Protein AF-A0A2S3U7M1-F1 (afdb_monomer)

Mean predicted aligned error: 15.63 Å

Solvent-accessible surface area (backbone atoms only — not comparable to full-atom values): 18864 Å² total; per-residue (Å²): 90,73,67,56,33,65,77,68,75,44,93,84,75,82,81,82,85,81,63,87,87,54,58,70,68,57,53,46,51,52,52,48,51,51,51,64,71,69,42,84,79,85,33,46,81,44,77,46,50,57,72,70,56,54,54,48,54,36,53,44,34,70,75,42,92,57,49,53,35,72,45,78,53,44,59,63,59,52,52,52,50,42,56,59,38,52,74,76,42,93,49,67,68,59,36,49,53,54,44,49,50,54,54,49,47,63,50,42,65,62,69,71,30,57,41,28,36,37,19,33,26,82,78,55,62,62,61,7,42,51,52,30,54,51,45,72,71,57,42,83,66,92,56,46,69,45,56,44,67,55,86,46,71,69,60,46,53,57,50,50,58,58,45,55,77,67,29,37,70,62,32,39,36,19,79,65,79,84,65,52,79,47,49,47,69,45,48,47,62,68,63,67,77,43,57,68,90,45,40,53,44,61,75,65,67,53,66,79,77,80,52,60,56,59,48,48,53,50,50,54,48,44,65,74,71,47,89,60,48,58,58,75,58,47,68,67,45,46,58,64,43,48,53,54,51,34,67,76,60,69,56,50,73,71,54,48,54,55,49,52,54,46,52,54,53,50,51,24,36,51,66,66,64,61,76,70,80,69,47,78,66,34,55,52,49,43,63,75,41,45,67,61,46,56,51,50,56,57,63,42,44,65,50,27,65,74,68,73,50,80,86,50,68,35,59,52,32,51,49,48,33,66,71,66,69,60,130

Radius of gyration: 27.61 Å; Cα contacts (8 Å, |Δi|>4): 335; chains: 1; bounding box: 65×58×69 Å

Structure (mmCIF, N/CA/C/O backbone):
data_AF-A0A2S3U7M1-F1
#
_entry.id   AF-A0A2S3U7M1-F1
#
loop_
_atom_site.group_PDB
_atom_site.id
_atom_site.type_symbol
_atom_site.label_atom_id
_atom_site.label_alt_id
_atom_site.label_comp_id
_atom_site.label_asym_id
_atom_site.label_entity_id
_atom_site.label_seq_id
_atom_site.pdbx_PDB_ins_code
_atom_site.Cartn_x
_atom_site.Cartn_y
_atom_site.Cartn_z
_atom_site.occupancy
_atom_site.B_iso_or_equiv
_atom_site.auth_seq_id
_atom_site.auth_comp_id
_atom_site.auth_asym_id
_atom_site.auth_atom_id
_atom_site.pdbx_PDB_model_num
ATOM 1 N N . MET A 1 1 ? -22.470 10.348 2.697 1.00 82.94 1 MET A N 1
ATOM 2 C CA . MET A 1 1 ? -22.303 9.396 1.572 1.00 82.94 1 MET A CA 1
ATOM 3 C C . MET A 1 1 ? -22.990 9.810 0.276 1.00 82.94 1 MET A C 1
ATOM 5 O O . MET A 1 1 ? -22.369 9.649 -0.764 1.00 82.94 1 MET A O 1
ATOM 9 N N . ARG A 1 2 ? -24.202 10.396 0.285 1.00 78.44 2 ARG A N 1
ATOM 10 C CA . ARG A 1 2 ? -24.851 10.883 -0.956 1.00 78.44 2 ARG A CA 1
ATOM 11 C C . ARG A 1 2 ? -23.942 11.806 -1.783 1.00 78.44 2 ARG A C 1
ATOM 13 O O . ARG A 1 2 ? -23.731 11.540 -2.956 1.00 78.44 2 ARG A O 1
ATOM 20 N N . THR A 1 3 ? -23.336 12.810 -1.147 1.00 85.06 3 THR A N 1
ATOM 21 C CA . THR A 1 3 ? -22.365 13.715 -1.786 1.00 85.06 3 THR A CA 1
ATOM 22 C C . THR A 1 3 ? -21.159 12.970 -2.359 1.00 85.06 3 THR A C 1
ATOM 24 O O . THR A 1 3 ? -20.766 13.234 -3.488 1.00 85.06 3 THR A O 1
ATOM 27 N N . THR A 1 4 ? -20.605 12.010 -1.612 1.00 86.19 4 THR A N 1
ATOM 28 C CA . THR A 1 4 ? -19.454 11.202 -2.038 1.00 86.19 4 THR A CA 1
ATOM 29 C C . THR A 1 4 ? -19.766 10.426 -3.314 1.00 86.19 4 THR A C 1
ATOM 31 O O . THR A 1 4 ? -19.033 10.580 -4.280 1.00 86.19 4 THR A O 1
ATOM 34 N N . ASN A 1 5 ? -20.879 9.681 -3.352 1.00 85.81 5 ASN A N 1
ATOM 35 C CA . ASN A 1 5 ? -21.295 8.917 -4.537 1.00 85.81 5 ASN A CA 1
ATOM 36 C C . ASN A 1 5 ? -21.616 9.825 -5.738 1.00 85.81 5 ASN A C 1
ATOM 38 O O . ASN A 1 5 ? -21.315 9.473 -6.874 1.00 85.81 5 ASN A O 1
ATOM 42 N N . THR A 1 6 ? -22.211 11.003 -5.508 1.00 88.00 6 THR A N 1
ATOM 43 C CA . THR A 1 6 ? -22.472 11.969 -6.587 1.00 88.00 6 THR A CA 1
ATOM 44 C C . THR A 1 6 ? -21.178 12.507 -7.195 1.00 88.00 6 THR A C 1
ATOM 46 O O . THR A 1 6 ? -21.070 12.566 -8.414 1.00 88.00 6 THR A O 1
ATOM 49 N 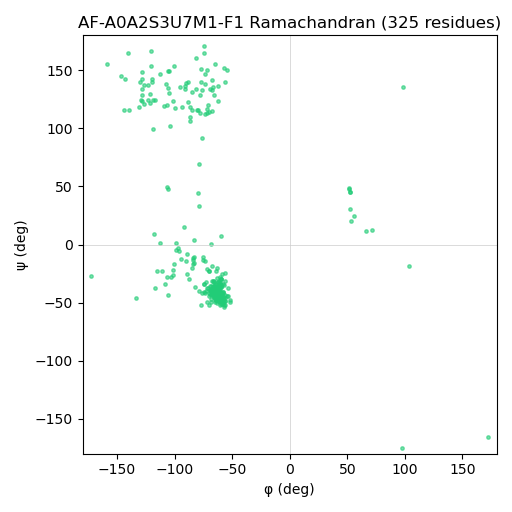N . LEU A 1 7 ? -20.202 12.894 -6.369 1.00 87.88 7 LEU A N 1
ATOM 50 C CA . LEU A 1 7 ? -18.949 13.486 -6.848 1.00 87.88 7 LEU A CA 1
ATOM 51 C C . LEU A 1 7 ? -18.002 12.458 -7.471 1.00 87.88 7 LEU A C 1
ATOM 53 O O . LEU A 1 7 ? -17.284 12.785 -8.409 1.00 87.88 7 LEU A O 1
ATOM 57 N N . SER A 1 8 ? -17.987 11.228 -6.957 1.00 80.69 8 SER A N 1
ATOM 58 C CA . SER A 1 8 ? -17.112 10.167 -7.460 1.00 80.69 8 SER A CA 1
ATOM 59 C C . SER A 1 8 ? -17.682 9.431 -8.676 1.00 80.69 8 SER A C 1
ATOM 61 O O . SER A 1 8 ? -16.956 8.676 -9.318 1.00 80.69 8 SER A O 1
ATOM 63 N N . ALA A 1 9 ? -18.976 9.614 -8.974 1.00 82.69 9 ALA A N 1
ATOM 64 C CA . ALA A 1 9 ? -19.728 8.861 -9.979 1.00 82.69 9 ALA A CA 1
ATOM 65 C C . ALA A 1 9 ? -19.659 7.326 -9.806 1.00 82.69 9 ALA A C 1
ATOM 67 O O . ALA A 1 9 ? -19.953 6.576 -10.736 1.00 82.69 9 ALA A O 1
ATOM 68 N N . VAL A 1 10 ? -19.314 6.846 -8.606 1.00 81.38 10 VAL A N 1
ATOM 69 C CA . VAL A 1 10 ? -19.313 5.424 -8.238 1.00 81.38 10 VAL A CA 1
ATOM 70 C C . VAL A 1 10 ? -20.276 5.173 -7.083 1.00 81.38 10 VAL A C 1
ATOM 72 O O . VAL A 1 10 ? -20.411 5.987 -6.175 1.00 81.38 10 VAL A O 1
ATOM 75 N N . SER A 1 11 ? -20.972 4.034 -7.128 1.00 83.75 11 SER A N 1
ATOM 76 C CA . SER A 1 11 ? -22.004 3.642 -6.151 1.00 83.75 11 SER A CA 1
ATOM 77 C C . SER A 1 11 ? -21.512 2.533 -5.216 1.00 83.75 11 SER A C 1
ATOM 79 O O . SER A 1 11 ? -22.170 1.513 -5.054 1.00 83.75 11 SER A O 1
ATOM 81 N N . ASN A 1 12 ? -20.325 2.711 -4.634 1.00 88.56 12 ASN A N 1
ATOM 82 C CA . ASN A 1 12 ? -19.681 1.728 -3.754 1.00 88.56 12 ASN A CA 1
ATOM 83 C C . ASN A 1 12 ? -19.464 2.232 -2.317 1.00 88.56 12 ASN A C 1
ATOM 85 O O . ASN A 1 12 ? -18.778 1.570 -1.541 1.00 88.56 12 ASN A O 1
ATOM 89 N N . THR A 1 13 ? -20.024 3.391 -1.949 1.00 91.25 13 THR A N 1
ATOM 90 C CA . THR A 1 13 ? -19.936 3.916 -0.578 1.00 91.25 13 THR A CA 1
ATOM 91 C C . THR A 1 13 ? -21.266 3.798 0.157 1.00 91.25 13 THR A C 1
ATOM 93 O O . THR A 1 13 ? -22.334 4.096 -0.388 1.00 91.25 13 THR A O 1
ATOM 96 N N . TYR A 1 14 ? -21.182 3.389 1.423 1.00 92.62 14 TYR A N 1
ATOM 97 C CA . TYR A 1 14 ? -22.317 3.116 2.301 1.00 92.62 14 TYR A CA 1
ATOM 98 C C . TYR A 1 14 ? -22.152 3.876 3.620 1.00 92.62 14 TYR A C 1
ATOM 100 O O . TYR A 1 14 ? -21.031 4.119 4.063 1.00 92.62 14 TYR A O 1
ATOM 108 N N . ALA A 1 15 ? -23.267 4.281 4.230 1.00 91.06 15 ALA A N 1
ATOM 109 C CA . ALA A 1 15 ? -23.291 4.942 5.534 1.00 91.06 15 ALA A CA 1
ATOM 110 C C . ALA A 1 15 ? -23.958 4.039 6.571 1.00 91.06 15 ALA A C 1
ATOM 112 O O . ALA A 1 15 ? -24.895 3.308 6.244 1.00 91.06 15 ALA A O 1
ATOM 113 N N . TYR A 1 16 ? -23.494 4.135 7.811 1.00 89.88 16 TYR A N 1
ATOM 114 C CA . TYR A 1 16 ? -24.157 3.567 8.972 1.00 89.88 16 TYR A CA 1
ATOM 115 C C . TYR A 1 16 ? -24.043 4.570 10.117 1.00 89.88 16 TYR A C 1
ATOM 117 O O . TYR A 1 16 ? -22.934 4.879 10.553 1.00 89.88 16 TYR A O 1
ATOM 125 N N . ASP A 1 17 ? -25.182 5.086 10.569 1.00 87.62 17 ASP A N 1
ATOM 126 C CA . ASP A 1 17 ? -25.243 6.013 11.692 1.00 87.62 17 ASP A CA 1
ATOM 127 C C . ASP A 1 17 ? -25.367 5.211 12.990 1.00 87.62 17 ASP A C 1
ATOM 129 O O . ASP A 1 17 ? -26.281 4.399 13.154 1.00 87.62 17 ASP A O 1
ATOM 133 N N . VAL A 1 18 ? -24.420 5.413 13.906 1.00 83.56 18 VAL A N 1
ATOM 134 C CA . VAL A 1 18 ? -24.439 4.756 15.215 1.00 83.56 18 VAL A CA 1
ATOM 135 C C . VAL A 1 18 ? -25.415 5.498 16.119 1.00 83.56 18 VAL A C 1
ATOM 137 O O . VAL A 1 18 ? -25.185 6.652 16.478 1.00 83.56 18 VAL A O 1
ATOM 140 N N . ASP A 1 19 ? -26.485 4.821 16.525 1.00 83.31 19 ASP A N 1
ATOM 141 C CA . ASP A 1 19 ? -27.377 5.325 17.563 1.00 83.31 19 ASP A CA 1
ATOM 142 C C . ASP A 1 19 ? -26.699 5.203 18.936 1.00 83.31 19 ASP A C 1
ATOM 144 O O . ASP A 1 19 ? -26.472 4.103 19.441 1.00 83.31 19 ASP A O 1
ATOM 148 N N . LEU A 1 20 ? -26.372 6.347 19.544 1.00 71.50 20 LEU A N 1
ATOM 149 C CA . LEU A 1 20 ? -25.730 6.426 20.861 1.00 71.50 20 LEU A CA 1
ATOM 150 C C . LEU A 1 20 ? -26.637 5.956 22.008 1.00 71.50 20 LEU A C 1
ATOM 152 O O . LEU A 1 20 ? -26.139 5.683 23.098 1.00 71.50 20 LEU A O 1
ATOM 156 N N . SER A 1 21 ? -27.952 5.893 21.785 1.00 78.56 21 SER A N 1
ATOM 157 C CA . SER A 1 21 ? -28.929 5.424 22.772 1.00 78.56 21 SER A CA 1
ATOM 158 C C . SER A 1 21 ? -29.189 3.919 22.691 1.00 78.56 21 SER A C 1
ATOM 160 O O . SER A 1 21 ? -29.766 3.340 23.615 1.00 78.56 21 SER A O 1
ATOM 162 N N . ALA A 1 22 ? -28.753 3.278 21.605 1.00 80.56 22 ALA A N 1
ATOM 163 C CA . ALA A 1 22 ? -28.945 1.858 21.383 1.00 80.56 22 ALA A CA 1
ATOM 164 C C . ALA A 1 22 ? -27.964 1.010 22.202 1.00 80.56 22 ALA A C 1
ATOM 166 O O . ALA A 1 22 ? -26.830 1.400 22.486 1.00 80.56 22 ALA A O 1
ATOM 167 N N . ASP A 1 23 ? -28.397 -0.205 22.542 1.00 86.56 23 ASP A N 1
ATOM 168 C CA . ASP A 1 23 ? -27.526 -1.171 23.197 1.00 86.56 23 ASP A CA 1
ATOM 169 C C . ASP A 1 23 ? -26.337 -1.553 22.299 1.00 86.56 23 ASP A C 1
ATOM 171 O O . ASP A 1 23 ? -26.484 -1.845 21.107 1.00 86.56 23 ASP A O 1
ATOM 175 N N . SER A 1 24 ? -25.149 -1.604 22.903 1.00 83.19 24 SER A N 1
ATOM 176 C CA . SER A 1 24 ? -23.892 -1.881 22.202 1.00 83.19 24 SER A CA 1
ATOM 177 C C . SER A 1 24 ? -23.898 -3.205 21.426 1.00 83.19 24 SER A C 1
ATOM 179 O O . SER A 1 24 ? -23.273 -3.294 20.367 1.00 83.19 24 SER A O 1
ATOM 181 N N . THR A 1 25 ? -24.635 -4.222 21.892 1.00 86.00 25 THR A N 1
ATOM 182 C CA . THR A 1 25 ? -24.747 -5.510 21.195 1.00 86.00 25 THR A CA 1
ATOM 183 C C . THR A 1 25 ? -25.640 -5.416 19.959 1.00 86.00 25 THR A C 1
ATOM 185 O O . THR A 1 25 ? -25.343 -6.048 18.942 1.00 86.00 25 THR A O 1
ATOM 188 N N . MET A 1 26 ? -26.687 -4.582 19.990 1.00 88.19 26 MET A N 1
ATOM 189 C CA . MET A 1 26 ? -27.510 -4.302 18.809 1.00 88.19 26 MET A CA 1
ATOM 190 C C . MET A 1 26 ? -26.714 -3.559 17.741 1.00 88.19 26 MET A C 1
ATOM 192 O O . MET A 1 26 ? -26.753 -3.963 16.577 1.00 88.19 26 MET A O 1
ATOM 196 N N . VAL A 1 27 ? -25.950 -2.535 18.134 1.00 89.44 27 VAL A N 1
ATOM 197 C CA . VAL A 1 27 ? -25.069 -1.795 17.215 1.00 89.44 27 VAL A CA 1
ATOM 198 C C . VAL A 1 27 ? -24.046 -2.739 16.586 1.00 89.44 27 VAL A C 1
ATOM 200 O O . VAL A 1 27 ? -23.898 -2.761 15.366 1.00 89.44 27 VAL A O 1
ATOM 203 N N . MET A 1 28 ? -23.402 -3.591 17.391 1.00 89.12 28 MET A N 1
ATOM 204 C CA . MET A 1 28 ? -22.459 -4.600 16.901 1.00 89.12 28 MET A CA 1
ATOM 205 C C . MET A 1 28 ? -23.096 -5.525 15.856 1.00 89.12 28 MET A C 1
ATOM 207 O O . MET A 1 28 ? -22.530 -5.749 14.785 1.00 89.12 28 MET A O 1
ATOM 211 N N . LYS A 1 29 ? -24.288 -6.059 16.148 1.00 90.81 29 LYS A N 1
ATOM 212 C CA . LYS A 1 29 ? -24.996 -6.983 15.254 1.00 90.81 29 LYS A CA 1
ATOM 213 C C . LYS A 1 29 ? -25.399 -6.306 13.944 1.00 90.81 29 LYS A C 1
ATOM 215 O O . LYS A 1 29 ? -25.252 -6.907 12.881 1.00 90.81 29 LYS A O 1
ATOM 220 N N . ALA A 1 30 ? -25.881 -5.069 14.016 1.00 91.75 30 ALA A N 1
ATOM 221 C CA . ALA A 1 30 ? -26.250 -4.283 12.846 1.00 91.75 30 ALA A CA 1
ATOM 222 C C . ALA A 1 30 ? -25.026 -3.945 11.982 1.00 91.75 30 ALA A C 1
ATOM 224 O O . ALA A 1 30 ? -25.070 -4.125 10.767 1.00 91.75 30 ALA A O 1
ATOM 225 N N . LEU A 1 31 ? -23.913 -3.545 12.604 1.00 93.25 31 LEU A N 1
ATOM 226 C CA . LEU A 1 31 ? -22.657 -3.261 11.912 1.00 93.25 31 LEU A CA 1
ATOM 227 C C . LEU A 1 31 ? -22.103 -4.516 11.224 1.00 93.25 31 LEU A C 1
ATOM 229 O O . LEU A 1 31 ? -21.744 -4.465 10.049 1.00 93.25 31 LEU A O 1
ATOM 233 N N . LYS A 1 32 ? -22.116 -5.661 11.920 1.00 94.00 32 LYS A N 1
ATOM 234 C CA . LYS A 1 32 ? -21.735 -6.966 11.361 1.00 94.00 32 LYS A CA 1
ATOM 235 C C . LYS A 1 32 ? -22.585 -7.321 10.144 1.00 94.00 32 LYS A C 1
ATOM 237 O O . LYS A 1 32 ? -22.038 -7.662 9.101 1.00 94.00 32 LYS A O 1
ATOM 242 N N . HIS A 1 33 ? -23.909 -7.204 10.264 1.00 94.38 33 HIS A N 1
ATOM 243 C CA . HIS A 1 33 ? -24.828 -7.468 9.159 1.00 94.38 33 HIS A CA 1
ATOM 244 C C . HIS A 1 33 ? -24.545 -6.557 7.965 1.00 94.38 33 HIS A C 1
ATOM 246 O O . HIS A 1 33 ? -24.452 -7.042 6.840 1.00 94.38 33 HIS A O 1
ATOM 252 N N . LYS A 1 34 ? -24.334 -5.259 8.214 1.00 94.75 34 LYS A N 1
ATOM 253 C CA . LYS A 1 34 ? -24.072 -4.299 7.146 1.00 94.75 34 LYS A CA 1
ATOM 254 C C . LYS A 1 34 ? -22.767 -4.590 6.415 1.00 94.75 34 LYS A C 1
ATOM 256 O O . LYS A 1 34 ? -22.740 -4.530 5.194 1.00 94.75 34 LYS A O 1
ATOM 261 N N . ILE A 1 35 ? -21.706 -4.933 7.145 1.00 95.06 35 ILE A N 1
ATOM 262 C CA . ILE A 1 35 ? -20.412 -5.316 6.566 1.00 95.06 35 ILE A CA 1
ATOM 263 C C . ILE A 1 35 ? -20.562 -6.547 5.670 1.00 95.06 35 ILE A C 1
ATOM 265 O O . ILE A 1 35 ? -20.060 -6.541 4.552 1.00 95.06 35 ILE A O 1
ATOM 269 N N . SER A 1 36 ? -21.289 -7.570 6.125 1.00 93.56 36 SER A N 1
ATOM 270 C CA . SER A 1 36 ? -21.542 -8.769 5.319 1.00 93.56 36 SER A CA 1
ATOM 271 C C . SER A 1 36 ? -22.408 -8.498 4.085 1.00 93.56 36 SER A C 1
ATOM 273 O O . SER A 1 36 ? -22.232 -9.164 3.075 1.00 93.56 36 SER A O 1
ATOM 275 N N . GLU A 1 37 ? -23.340 -7.545 4.153 1.00 94.44 37 GLU A N 1
ATOM 276 C CA . GLU A 1 37 ? -24.197 -7.155 3.024 1.00 94.44 37 GLU A CA 1
ATOM 277 C C . GLU A 1 37 ? -23.406 -6.451 1.909 1.00 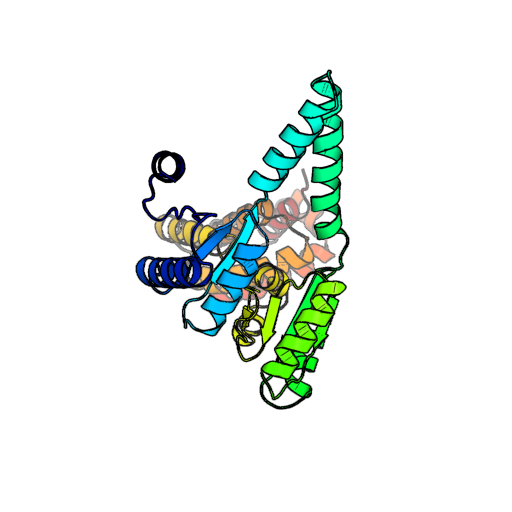94.44 37 GLU A C 1
ATOM 279 O O . GLU A 1 37 ? -23.683 -6.661 0.732 1.00 94.44 37 GLU A O 1
ATOM 284 N N . ILE A 1 38 ? -22.444 -5.597 2.275 1.00 94.12 38 ILE A N 1
ATOM 285 C CA . ILE A 1 38 ? -21.722 -4.737 1.322 1.00 94.12 38 ILE A CA 1
ATOM 286 C C . ILE A 1 38 ? -20.403 -5.337 0.821 1.00 94.12 38 ILE A C 1
ATOM 288 O O . ILE A 1 38 ? -19.805 -4.792 -0.107 1.00 94.12 38 ILE A O 1
ATOM 292 N N . ASP A 1 39 ? -19.911 -6.401 1.455 1.00 92.06 39 ASP A N 1
ATOM 293 C CA . ASP A 1 39 ? -18.685 -7.077 1.042 1.00 92.06 39 ASP A CA 1
ATOM 294 C C . ASP A 1 39 ? -18.895 -7.817 -0.288 1.00 92.06 39 ASP A C 1
ATOM 296 O O . ASP A 1 39 ? -19.630 -8.799 -0.372 1.00 92.06 39 ASP A O 1
ATOM 300 N N . CYS A 1 40 ? -18.198 -7.364 -1.331 1.00 87.81 40 CYS A N 1
ATOM 301 C CA . CYS A 1 40 ? -18.202 -7.988 -2.657 1.00 87.81 40 CYS A CA 1
ATOM 302 C C . CYS A 1 40 ? -17.082 -9.036 -2.836 1.00 87.81 40 CYS A C 1
ATOM 304 O O . CYS A 1 40 ? -16.753 -9.396 -3.965 1.00 87.81 40 CYS A O 1
ATOM 306 N N . GLY A 1 41 ? -16.452 -9.491 -1.747 1.00 87.56 41 GLY A N 1
ATOM 307 C CA . GLY A 1 41 ? -15.434 -10.548 -1.724 1.00 87.56 41 GLY A CA 1
ATOM 308 C C . GLY A 1 41 ? -13.995 -10.051 -1.566 1.00 87.56 41 GLY A C 1
ATOM 309 O O . GLY A 1 41 ? -13.123 -10.822 -1.171 1.00 87.56 41 GLY A O 1
ATOM 310 N N . ALA A 1 42 ? -13.730 -8.768 -1.828 1.00 86.44 42 ALA A N 1
ATOM 311 C CA . ALA A 1 42 ? -12.411 -8.157 -1.626 1.00 86.44 42 ALA A CA 1
ATOM 312 C C . ALA A 1 42 ? -12.223 -7.565 -0.213 1.00 86.44 42 ALA A C 1
ATOM 314 O O . ALA A 1 42 ? -11.110 -7.162 0.145 1.00 86.44 42 ALA A O 1
ATOM 315 N N . GLY A 1 43 ? -13.288 -7.516 0.593 1.00 90.38 43 GLY A N 1
ATOM 316 C CA . GLY A 1 43 ? -13.310 -6.860 1.893 1.00 90.38 43 GLY A CA 1
ATOM 317 C C . GLY A 1 43 ? -13.904 -5.452 1.868 1.00 90.38 43 GLY A C 1
ATOM 318 O O . GLY A 1 43 ? -14.389 -4.961 0.849 1.00 90.38 43 GLY A O 1
ATOM 319 N N . VAL A 1 44 ? -13.847 -4.787 3.022 1.00 94.12 44 VAL A N 1
ATOM 320 C CA . VAL A 1 44 ? -14.439 -3.463 3.253 1.00 94.12 44 VAL A CA 1
ATOM 321 C C . VAL A 1 44 ? -13.443 -2.496 3.893 1.00 94.12 44 VAL A C 1
ATOM 323 O O . VAL A 1 44 ? -12.688 -2.853 4.802 1.00 94.12 44 VAL A O 1
ATOM 326 N N . LEU A 1 45 ? -13.469 -1.242 3.437 1.00 92.94 45 LEU A N 1
ATOM 327 C CA . LEU A 1 45 ? -12.782 -0.120 4.073 1.00 92.94 45 LEU A CA 1
ATOM 328 C C . LEU A 1 45 ? -13.792 0.673 4.905 1.00 92.94 45 LEU A C 1
ATOM 330 O O . LEU A 1 45 ? -14.741 1.238 4.366 1.00 92.94 45 LEU A O 1
ATOM 334 N N . VAL A 1 46 ? -13.574 0.732 6.214 1.00 93.38 46 VAL A N 1
ATOM 335 C CA . VAL A 1 46 ? -14.441 1.426 7.164 1.00 93.38 46 VAL A CA 1
ATOM 336 C C . VAL A 1 46 ? -13.769 2.710 7.626 1.00 93.38 46 VAL A C 1
ATOM 338 O O . VAL A 1 46 ? -12.691 2.681 8.219 1.00 93.38 46 VAL A O 1
ATOM 341 N N . ILE A 1 47 ? -14.428 3.838 7.377 1.00 92.69 47 ILE A N 1
ATOM 342 C CA . ILE A 1 47 ? -14.033 5.149 7.894 1.00 92.69 47 ILE A CA 1
ATOM 343 C C . ILE A 1 47 ? -14.935 5.461 9.089 1.00 92.69 47 ILE A C 1
ATOM 345 O O . ILE A 1 47 ? -16.156 5.430 8.947 1.00 92.69 47 ILE A O 1
ATOM 349 N N . TYR A 1 48 ? -14.352 5.733 10.255 1.00 90.06 48 TYR A N 1
ATOM 350 C CA . TYR A 1 48 ? -15.094 5.945 11.504 1.00 90.06 48 TYR A CA 1
ATOM 351 C C . TYR A 1 48 ? -14.487 7.074 12.348 1.00 90.06 48 TYR A C 1
ATOM 353 O O . TYR A 1 48 ? -13.352 7.486 12.119 1.00 90.06 48 TYR A O 1
ATOM 361 N N . ASP A 1 49 ? -15.224 7.579 13.334 1.00 84.31 49 ASP A N 1
ATOM 362 C CA . ASP A 1 49 ? -14.853 8.757 14.128 1.00 84.31 49 ASP A CA 1
ATOM 363 C C . ASP A 1 49 ? -14.371 8.423 15.554 1.00 84.31 49 ASP A C 1
ATOM 365 O O . ASP A 1 49 ? -13.352 8.949 16.015 1.00 84.31 49 ASP A O 1
ATOM 369 N N . MET A 1 50 ? -15.052 7.513 16.252 1.00 79.44 50 MET A N 1
ATOM 370 C CA . MET A 1 50 ? -14.860 7.252 17.681 1.00 79.44 50 MET A CA 1
ATOM 371 C C . MET A 1 50 ? -14.115 5.951 17.994 1.00 79.44 50 MET A C 1
ATOM 373 O O . MET A 1 50 ? -14.274 4.927 17.334 1.00 79.44 50 MET A O 1
ATOM 377 N N . GLY A 1 51 ? -13.375 5.951 19.107 1.00 73.25 51 GLY A N 1
ATOM 378 C CA . GLY A 1 51 ? -12.604 4.789 19.567 1.00 73.25 51 GLY A CA 1
ATOM 379 C C . GLY A 1 51 ? -13.440 3.538 19.877 1.00 73.25 51 GLY A C 1
ATOM 380 O O . GLY A 1 51 ? -12.985 2.433 19.600 1.00 73.25 51 GLY A O 1
ATOM 381 N N . ALA A 1 52 ? -14.673 3.681 20.377 1.00 79.75 52 ALA A N 1
ATOM 382 C CA . ALA A 1 52 ? -15.561 2.541 20.643 1.00 79.75 52 ALA A CA 1
ATOM 383 C C . ALA A 1 52 ? -15.863 1.714 19.379 1.00 79.75 52 ALA A C 1
ATOM 385 O O . ALA A 1 52 ? -15.889 0.484 19.433 1.00 79.75 52 ALA A O 1
ATOM 386 N N . ILE A 1 53 ? -15.996 2.374 18.223 1.00 87.12 53 ILE A N 1
ATOM 387 C CA . ILE A 1 53 ? -16.241 1.707 16.938 1.00 87.12 53 ILE A CA 1
ATOM 388 C C . ILE A 1 53 ? -15.040 0.838 16.545 1.00 87.12 53 ILE A C 1
ATOM 39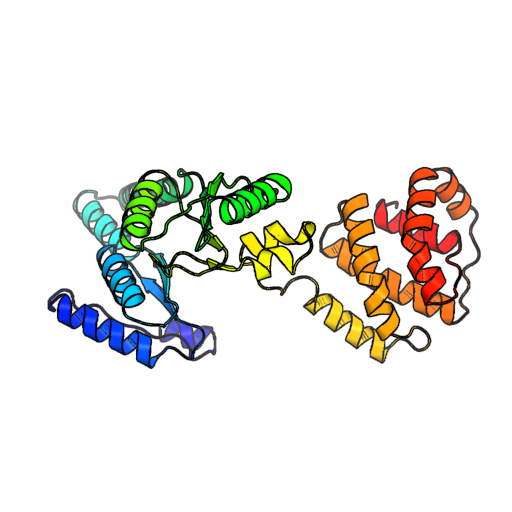0 O O . ILE A 1 53 ? -15.222 -0.260 16.024 1.00 87.12 53 ILE A O 1
ATOM 394 N N . LYS A 1 54 ? -13.810 1.264 16.868 1.00 85.50 54 LYS A N 1
ATOM 395 C CA . LYS A 1 54 ? -12.596 0.465 16.628 1.00 85.50 54 LYS A CA 1
ATOM 396 C C . LYS A 1 54 ? -12.676 -0.902 17.303 1.00 85.50 54 LYS A C 1
ATOM 398 O O . LYS A 1 54 ? -12.328 -1.913 16.692 1.00 85.50 54 LYS A O 1
ATOM 403 N N . TRP A 1 55 ? -13.122 -0.931 18.560 1.00 83.75 55 TRP A N 1
ATOM 404 C CA . TRP A 1 55 ? -13.282 -2.181 19.300 1.00 83.75 55 TRP A CA 1
ATOM 405 C C . TRP A 1 55 ? -14.343 -3.066 18.643 1.00 83.75 55 TRP A C 1
ATOM 407 O O . TRP A 1 55 ? -14.075 -4.235 18.384 1.00 83.75 55 TRP A O 1
ATOM 417 N N . MET A 1 56 ? -15.492 -2.493 18.272 1.00 89.44 56 MET A N 1
ATOM 418 C CA . MET A 1 56 ? -16.556 -3.230 17.585 1.00 89.44 56 MET A CA 1
ATOM 419 C C . MET A 1 56 ? -16.083 -3.858 16.270 1.00 89.44 56 MET A C 1
ATOM 421 O O . MET A 1 56 ? -16.235 -5.059 16.062 1.00 89.44 56 MET A O 1
ATOM 425 N N . LEU A 1 57 ? -15.433 -3.072 15.412 1.00 90.81 57 LEU A N 1
ATOM 426 C CA . LEU A 1 57 ? -14.896 -3.547 14.136 1.00 90.81 57 LEU A CA 1
ATOM 427 C C . LEU A 1 57 ? -13.824 -4.628 14.319 1.00 90.81 57 LEU A C 1
ATOM 429 O O . LEU A 1 57 ? -13.773 -5.574 13.539 1.00 90.81 57 LEU A O 1
ATOM 433 N N . THR A 1 58 ? -12.993 -4.515 15.358 1.00 84.75 58 THR A N 1
ATOM 434 C CA . THR A 1 58 ? -11.983 -5.531 15.693 1.00 84.75 58 THR A CA 1
ATOM 435 C C . THR A 1 58 ? -12.637 -6.849 16.099 1.00 84.75 58 THR A C 1
ATOM 437 O O . THR A 1 58 ? -12.219 -7.905 15.626 1.00 84.75 58 THR A O 1
ATOM 440 N N . THR A 1 59 ? -13.671 -6.795 16.940 1.00 86.19 59 THR A N 1
ATOM 441 C CA . THR A 1 59 ? -14.438 -7.978 17.351 1.00 86.19 59 THR A CA 1
ATOM 442 C C . THR A 1 59 ? -15.104 -8.633 16.142 1.00 86.19 59 THR A C 1
ATOM 444 O O . THR A 1 59 ? -14.928 -9.826 15.916 1.00 86.19 59 THR A O 1
ATOM 447 N N . ILE A 1 60 ? -15.771 -7.842 15.296 1.00 90.88 60 ILE A N 1
ATOM 448 C CA . ILE A 1 60 ? -16.420 -8.325 14.068 1.00 90.88 60 ILE A CA 1
ATOM 449 C C . ILE A 1 60 ? -15.410 -8.983 13.122 1.00 90.88 60 ILE A C 1
ATOM 451 O O . ILE A 1 60 ? -15.702 -10.039 12.566 1.00 90.88 60 ILE A O 1
ATOM 455 N N . GLN A 1 61 ? -14.219 -8.403 12.962 1.00 88.19 61 GLN A N 1
ATOM 456 C CA . GLN A 1 61 ? -13.156 -8.977 12.134 1.00 88.19 61 GLN A CA 1
ATOM 457 C C . GLN A 1 61 ? -12.687 -10.346 12.649 1.00 88.19 61 GLN A C 1
ATOM 459 O O . GLN A 1 61 ? -12.302 -11.196 11.858 1.00 88.19 61 GLN A O 1
ATOM 464 N N . GLY A 1 62 ? -12.722 -10.582 13.964 1.00 82.06 62 GLY A N 1
ATOM 465 C CA . GLY A 1 62 ? -12.417 -11.894 14.537 1.00 82.06 62 GLY A CA 1
ATOM 466 C C . GLY A 1 62 ? -13.480 -12.960 14.248 1.00 82.06 62 GLY A C 1
ATOM 467 O O . GLY A 1 62 ? -13.168 -14.148 14.284 1.00 82.06 62 GLY A O 1
ATOM 468 N N . GLU A 1 63 ? -14.715 -12.541 13.961 1.00 85.94 63 GLU A N 1
ATOM 469 C CA . GLU A 1 63 ? -15.873 -13.417 13.749 1.00 85.94 63 GLU A CA 1
ATOM 470 C C . GLU A 1 63 ? -16.238 -13.627 12.271 1.00 85.94 63 GLU A C 1
ATOM 472 O O . GLU A 1 63 ? -16.942 -14.585 11.947 1.00 85.94 63 GLU A O 1
ATOM 477 N N . LEU A 1 64 ? -15.835 -12.714 11.384 1.00 85.69 64 LEU A N 1
ATOM 478 C CA . LEU A 1 64 ? -16.108 -12.769 9.948 1.00 85.69 64 LEU A CA 1
ATOM 479 C C . LEU A 1 64 ? -14.858 -13.179 9.166 1.00 85.69 64 LEU A C 1
ATOM 481 O O . LEU A 1 64 ? -13.748 -12.802 9.512 1.00 85.69 64 LEU A O 1
ATOM 485 N N . ALA A 1 65 ? -15.054 -13.868 8.039 1.00 83.25 65 ALA A N 1
ATOM 486 C CA . ALA A 1 65 ? -13.988 -14.088 7.056 1.00 83.25 65 ALA A CA 1
ATOM 487 C C . ALA A 1 65 ? -13.686 -12.833 6.206 1.00 83.25 65 ALA A C 1
ATOM 489 O O . ALA A 1 65 ? -12.704 -12.801 5.464 1.00 83.25 65 ALA A O 1
ATOM 490 N N . THR A 1 66 ? -14.534 -11.802 6.296 1.00 86.31 66 THR A N 1
ATOM 491 C CA . THR A 1 66 ? -14.400 -10.538 5.567 1.00 86.31 66 THR A CA 1
ATOM 492 C C . THR A 1 66 ? -13.166 -9.766 6.027 1.00 86.31 66 THR A C 1
ATOM 494 O O . THR A 1 66 ? -12.988 -9.472 7.210 1.00 86.31 66 THR A O 1
ATOM 497 N N . LYS A 1 67 ? -12.339 -9.346 5.067 1.00 85.88 67 LYS A N 1
ATOM 498 C CA . LYS A 1 67 ? -11.201 -8.458 5.316 1.00 85.88 67 LYS A CA 1
ATOM 499 C C . LYS A 1 67 ? -11.705 -7.048 5.632 1.00 85.88 67 LYS A C 1
ATOM 501 O O . LYS A 1 67 ? -12.232 -6.371 4.756 1.00 85.88 67 LYS A O 1
ATOM 506 N N . ILE A 1 68 ? -11.507 -6.585 6.864 1.00 91.12 68 ILE A N 1
ATOM 507 C CA . ILE A 1 68 ? -11.880 -5.228 7.288 1.00 91.12 68 ILE A CA 1
ATOM 508 C C . ILE A 1 68 ? -10.608 -4.373 7.391 1.00 91.12 68 ILE A C 1
ATOM 510 O O . ILE A 1 68 ? -9.593 -4.781 7.961 1.00 91.12 68 ILE A O 1
ATOM 514 N N . ARG A 1 69 ? -10.621 -3.184 6.788 1.00 89.19 69 ARG A N 1
ATOM 515 C CA . ARG A 1 69 ? -9.578 -2.157 6.948 1.00 89.19 69 ARG A CA 1
ATOM 516 C C . ARG A 1 69 ? -10.213 -0.907 7.526 1.00 89.19 69 ARG A C 1
ATOM 518 O O . ARG A 1 69 ? -11.339 -0.582 7.173 1.00 89.19 69 ARG A O 1
ATOM 525 N N . MET A 1 70 ? -9.530 -0.241 8.451 1.00 88.44 70 MET A N 1
ATOM 526 C CA . MET A 1 70 ? -10.148 0.781 9.298 1.00 88.44 70 MET A CA 1
ATOM 527 C C . MET A 1 70 ? -9.337 2.079 9.246 1.00 88.44 70 MET A C 1
ATOM 529 O O . MET A 1 70 ? -8.131 2.057 9.477 1.00 88.44 70 MET A O 1
ATOM 533 N N . ILE A 1 71 ? -9.997 3.207 8.977 1.00 88.44 71 ILE A N 1
ATOM 534 C CA . ILE A 1 71 ? -9.409 4.552 9.018 1.00 88.44 71 ILE A CA 1
ATOM 535 C C . ILE A 1 71 ? -10.197 5.387 10.024 1.00 88.44 71 ILE A C 1
ATOM 537 O O . ILE A 1 71 ? -11.402 5.579 9.870 1.00 88.44 71 ILE A O 1
ATOM 541 N N . GLN A 1 72 ? -9.514 5.910 11.042 1.00 85.62 72 GLN A N 1
ATOM 542 C CA . GLN A 1 72 ? -10.140 6.795 12.021 1.00 85.62 72 GLN A CA 1
ATOM 543 C C . GLN A 1 72 ? -9.962 8.268 11.640 1.00 85.62 72 GLN A C 1
ATOM 545 O O . GLN A 1 72 ? -8.834 8.768 11.640 1.00 85.62 72 GLN A O 1
ATOM 550 N N . VAL A 1 73 ? -11.074 8.969 11.413 1.00 88.12 73 VAL A N 1
ATOM 551 C CA . VAL A 1 73 ? -11.139 10.420 11.192 1.00 88.12 73 VAL A CA 1
ATOM 552 C C . VAL A 1 73 ? -12.006 11.036 12.299 1.00 88.12 73 VAL A C 1
ATOM 554 O O . VAL A 1 73 ? -13.231 10.980 12.211 1.00 88.12 73 VAL A O 1
ATOM 557 N N . PRO A 1 74 ? -11.415 11.614 13.360 1.00 84.69 74 PRO A N 1
ATOM 558 C CA . PRO A 1 74 ? -12.119 11.939 14.603 1.00 84.69 74 PRO A CA 1
ATOM 559 C C . PRO A 1 74 ? -12.943 13.239 14.523 1.00 84.69 74 PRO A C 1
ATOM 561 O O . PRO A 1 74 ? -12.916 14.042 15.449 1.00 84.69 74 PRO A O 1
ATOM 564 N N . VAL A 1 75 ? -13.689 13.464 13.435 1.00 86.31 75 VAL A N 1
ATOM 565 C CA . VAL A 1 75 ? -14.452 14.707 13.189 1.00 86.31 75 VAL A CA 1
ATOM 566 C C . VAL A 1 75 ? -15.372 15.045 14.363 1.00 86.31 75 VAL A C 1
ATOM 568 O O . VAL A 1 75 ? -15.393 16.184 14.823 1.00 86.31 75 VAL A O 1
ATOM 571 N N . THR A 1 76 ? -16.078 14.051 14.902 1.00 85.75 76 THR A N 1
ATOM 572 C CA . THR A 1 76 ? -16.974 14.232 16.053 1.00 85.75 76 THR A CA 1
ATOM 573 C C . THR A 1 76 ? -16.219 14.674 17.306 1.00 85.75 76 THR A C 1
ATOM 575 O O . THR A 1 76 ? -16.683 15.565 18.013 1.00 85.75 76 THR A O 1
ATOM 578 N N . LEU A 1 77 ? -15.027 14.123 17.562 1.00 84.75 77 LEU A N 1
ATOM 579 C CA . LEU A 1 77 ? -14.196 14.536 18.698 1.00 84.75 77 LEU A CA 1
ATOM 580 C C . LEU A 1 77 ? -13.745 15.996 18.554 1.00 84.75 77 LEU A C 1
ATOM 582 O O . LEU A 1 77 ? -13.803 16.746 19.524 1.00 84.75 77 LEU A O 1
ATOM 586 N N . VAL A 1 78 ? -13.359 16.403 17.340 1.00 89.31 78 VAL A N 1
ATOM 587 C CA . VAL A 1 78 ? -12.997 17.795 17.024 1.00 89.31 78 VAL A CA 1
ATOM 588 C C . VAL A 1 78 ? -14.181 18.727 17.260 1.00 89.31 78 VAL A C 1
ATOM 590 O O . VAL A 1 78 ? -14.027 19.763 17.900 1.00 89.31 78 VAL A O 1
ATOM 593 N N . GLY A 1 79 ? -15.372 18.348 16.790 1.00 91.00 79 GLY A N 1
ATOM 594 C CA . GLY A 1 79 ? -16.592 19.132 16.980 1.00 91.00 79 GLY A CA 1
ATOM 595 C C . GLY A 1 79 ? -16.974 19.290 18.454 1.00 91.00 79 GLY A C 1
ATOM 596 O O . GLY A 1 79 ? -17.288 20.395 18.893 1.00 91.00 79 GLY A O 1
ATOM 597 N N . VAL A 1 80 ? -16.896 18.209 19.237 1.00 88.94 80 VAL A N 1
ATOM 598 C CA . VAL A 1 80 ? -17.155 18.241 20.687 1.00 88.94 80 VAL A CA 1
ATOM 599 C C . VAL A 1 80 ? -16.145 19.132 21.408 1.00 88.94 80 VAL A C 1
ATOM 601 O O . VAL A 1 80 ? -16.531 19.925 22.269 1.00 88.94 80 VAL A O 1
ATOM 604 N N . ASP A 1 81 ? -14.861 19.035 21.065 1.00 88.75 81 ASP A N 1
ATOM 605 C CA . ASP A 1 81 ? -13.832 19.862 21.689 1.00 88.75 81 ASP A CA 1
ATOM 606 C C . ASP A 1 81 ? -13.985 21.349 21.331 1.00 88.75 81 ASP A C 1
ATOM 608 O O . ASP A 1 81 ? -13.939 22.199 22.225 1.00 88.75 81 ASP A O 1
ATOM 612 N N . ALA A 1 82 ? -14.283 21.656 20.065 1.00 92.88 82 ALA A N 1
ATOM 613 C CA . ALA A 1 82 ? -14.594 23.007 19.613 1.00 92.88 82 ALA A CA 1
ATOM 614 C C . ALA A 1 82 ? -15.797 23.593 20.365 1.00 92.88 82 ALA A C 1
ATOM 616 O O . ALA A 1 82 ? -15.682 24.678 20.930 1.00 92.88 82 ALA A O 1
ATOM 617 N N . ALA A 1 83 ? -16.906 22.850 20.469 1.00 94.31 83 ALA A N 1
ATOM 618 C CA . ALA A 1 83 ? -18.097 23.278 21.208 1.00 94.31 83 ALA A CA 1
ATOM 619 C C . ALA A 1 83 ? -17.803 23.529 22.700 1.00 94.31 83 ALA A C 1
ATOM 621 O O . ALA A 1 83 ? -18.286 24.487 23.306 1.00 94.31 83 ALA A O 1
ATOM 622 N N . ARG A 1 84 ? -16.970 22.680 23.311 1.00 91.75 84 ARG A N 1
ATOM 623 C CA . ARG A 1 84 ? -16.559 22.818 24.714 1.00 91.75 84 ARG A CA 1
ATOM 624 C C . ARG A 1 84 ? -15.648 24.032 24.934 1.00 91.75 84 ARG A C 1
ATOM 626 O O . ARG A 1 84 ? -15.697 24.652 25.997 1.00 91.75 84 ARG A O 1
ATOM 633 N N . LYS A 1 85 ? -14.781 24.354 23.972 1.00 91.06 85 LYS A N 1
ATOM 634 C CA . LYS A 1 85 ? -13.880 25.517 24.024 1.00 91.06 85 LYS A CA 1
ATOM 635 C C . LYS A 1 85 ? -14.624 26.819 23.746 1.00 91.06 85 LYS A C 1
ATOM 637 O O . LYS A 1 85 ? -14.443 27.763 24.509 1.00 91.06 85 LYS A O 1
ATOM 642 N N . SER A 1 86 ? -15.537 26.839 22.777 1.00 93.62 86 SER A N 1
ATOM 643 C CA . SER A 1 86 ? -16.389 28.002 22.493 1.00 93.62 86 SER A CA 1
ATOM 644 C C . SER A 1 86 ? -17.332 28.354 23.644 1.00 93.62 86 SER A C 1
ATOM 646 O O . SER A 1 86 ? -17.759 29.492 23.766 1.00 93.62 86 SER A O 1
ATOM 648 N N . ALA A 1 87 ? -17.648 27.400 24.524 1.00 93.88 87 ALA A N 1
ATOM 649 C CA . ALA A 1 87 ? -18.400 27.679 25.747 1.00 93.88 87 ALA A CA 1
ATOM 650 C C . ALA A 1 87 ? -17.575 28.405 26.833 1.00 93.88 87 ALA A C 1
ATOM 652 O O . ALA A 1 87 ? -18.144 28.880 27.813 1.00 93.88 87 ALA A O 1
ATOM 653 N N . ARG A 1 88 ? -16.241 28.448 26.706 1.00 86.50 88 ARG A N 1
ATOM 654 C CA . ARG A 1 88 ? -15.319 29.014 27.709 1.00 86.50 88 ARG A CA 1
ATOM 655 C C . ARG A 1 88 ? -14.556 30.238 27.221 1.00 86.50 88 ARG A C 1
ATOM 657 O O . ARG A 1 88 ? -14.074 31.004 28.048 1.00 86.50 88 ARG A O 1
ATOM 664 N N . VAL A 1 89 ? -14.424 30.393 25.910 1.00 84.94 89 VAL A N 1
ATOM 665 C CA . VAL A 1 89 ? -13.634 31.445 25.274 1.00 84.94 89 VAL A CA 1
ATOM 666 C C . VAL A 1 89 ? -14.528 32.243 24.335 1.00 84.94 89 VAL A C 1
ATOM 668 O O . VAL A 1 89 ? -15.360 31.667 23.641 1.00 84.94 89 VAL A O 1
ATOM 671 N N . MET A 1 90 ? -14.377 33.568 24.362 1.00 83.75 90 MET A N 1
ATOM 672 C CA . MET A 1 90 ? -15.273 34.498 23.666 1.00 83.75 90 MET A CA 1
ATOM 673 C C . MET A 1 90 ? -14.830 34.806 22.231 1.00 83.75 90 MET A C 1
ATOM 675 O O . MET A 1 90 ? -15.676 35.158 21.412 1.00 83.75 90 MET A O 1
ATOM 679 N N . ASP A 1 91 ? -13.534 34.684 21.932 1.00 88.50 91 ASP A N 1
ATOM 680 C CA . ASP A 1 91 ? -12.972 34.941 20.605 1.00 88.50 91 ASP A CA 1
ATOM 681 C C . ASP A 1 91 ? -12.849 33.642 19.794 1.00 88.50 91 ASP A C 1
ATOM 683 O O . ASP A 1 91 ? -12.404 32.605 20.297 1.00 88.50 91 ASP A O 1
ATOM 687 N N . VAL A 1 92 ? -13.252 33.697 18.525 1.00 90.50 92 VAL A N 1
ATOM 688 C CA . VAL A 1 92 ? -13.163 32.569 17.596 1.00 90.50 92 VAL A CA 1
ATOM 689 C C . VAL A 1 92 ? -11.716 32.222 17.256 1.00 90.50 92 VAL A C 1
ATOM 691 O O . VAL A 1 92 ? -11.425 31.041 17.069 1.00 90.50 92 VAL A O 1
ATOM 694 N N . ASP A 1 93 ? -10.809 33.201 17.232 1.00 89.75 93 ASP A N 1
ATOM 695 C CA . ASP A 1 93 ? -9.394 32.977 16.933 1.00 89.75 93 ASP A CA 1
ATOM 696 C C . ASP A 1 93 ? -8.727 32.171 18.055 1.00 89.75 93 ASP A C 1
ATOM 698 O O . ASP A 1 93 ? -7.975 31.229 17.794 1.00 89.75 93 ASP A O 1
ATOM 702 N N . ASP A 1 94 ? -9.084 32.437 19.312 1.00 85.38 94 ASP A N 1
ATOM 703 C CA . ASP A 1 94 ? -8.612 31.652 20.454 1.00 85.38 94 ASP A CA 1
ATOM 704 C C . ASP A 1 94 ? -9.165 30.218 20.424 1.00 85.38 94 ASP A C 1
ATOM 706 O O . ASP A 1 94 ? -8.432 29.252 20.659 1.00 85.38 94 ASP A O 1
ATOM 710 N N . VAL A 1 95 ? -10.457 30.049 20.108 1.00 89.56 95 VAL A N 1
ATOM 711 C CA . VAL A 1 95 ? -11.065 28.717 19.939 1.00 89.56 95 VAL A CA 1
ATOM 712 C C . VAL A 1 95 ? -10.368 27.962 18.810 1.00 89.56 95 VAL A C 1
ATOM 714 O O . VAL A 1 95 ? -10.016 26.795 18.989 1.00 89.56 95 VAL A O 1
ATOM 717 N N . TYR A 1 96 ? -10.125 28.626 17.679 1.00 90.38 96 TYR A N 1
ATOM 718 C CA . TYR A 1 96 ? -9.393 28.077 16.545 1.00 90.38 96 TYR A CA 1
ATOM 719 C C . TYR A 1 96 ? -7.998 27.611 16.964 1.00 90.38 96 TYR A C 1
ATOM 721 O O . TYR A 1 96 ? -7.658 26.446 16.755 1.00 90.38 96 TYR A O 1
ATOM 729 N N . HIS A 1 97 ? -7.216 28.470 17.622 1.00 88.50 97 HIS A N 1
ATOM 730 C CA . HIS A 1 97 ? -5.871 28.129 18.076 1.00 88.50 97 HIS A CA 1
ATOM 731 C C . HIS A 1 97 ? -5.873 26.939 19.036 1.00 88.50 97 HIS A C 1
ATOM 733 O O . HIS A 1 97 ? -5.091 26.004 18.859 1.00 88.50 97 HIS A O 1
ATOM 739 N N . LEU A 1 98 ? -6.776 26.925 20.016 1.00 87.12 98 LEU A N 1
ATOM 740 C CA . LEU A 1 98 ? -6.869 25.837 20.984 1.00 87.12 98 LEU A CA 1
ATOM 741 C C . LEU A 1 98 ? -7.277 24.514 20.329 1.00 87.12 98 LEU A C 1
ATOM 743 O O . LEU A 1 98 ? -6.724 23.471 20.669 1.00 87.12 98 LEU A O 1
ATOM 747 N N . VAL A 1 99 ? -8.260 24.516 19.427 1.00 89.50 99 VAL A N 1
ATOM 748 C CA . VAL A 1 99 ? -8.683 23.300 18.708 1.00 89.50 99 VAL A CA 1
ATOM 749 C C . VAL A 1 99 ? -7.565 22.805 17.791 1.00 89.50 99 VAL A C 1
ATOM 751 O O . VAL A 1 99 ? -7.300 21.606 17.743 1.00 89.50 99 VAL A O 1
ATOM 754 N N . GLN A 1 100 ? -6.865 23.715 17.109 1.00 87.06 100 GLN A N 1
ATOM 755 C CA . GLN A 1 100 ? -5.763 23.373 16.214 1.00 87.06 100 GLN A CA 1
ATOM 756 C C . GLN A 1 100 ? -4.577 22.755 16.964 1.00 87.06 100 GLN A C 1
ATOM 758 O O . GLN A 1 100 ? -3.966 21.811 16.464 1.00 87.06 100 GLN A O 1
ATOM 763 N N . VAL A 1 101 ? -4.254 23.250 18.163 1.00 86.31 101 VAL A N 1
ATOM 764 C CA . VAL A 1 101 ? -3.203 22.672 19.014 1.00 86.31 101 VAL A CA 1
ATOM 765 C C . VAL A 1 101 ? -3.541 21.230 19.394 1.00 86.31 101 VAL A C 1
ATOM 767 O O . VAL A 1 101 ? -2.708 20.349 19.187 1.00 86.31 101 VAL A O 1
ATOM 770 N N . ASP A 1 102 ? -4.758 20.963 19.869 1.00 83.88 102 ASP A N 1
ATOM 771 C CA . ASP A 1 102 ? -5.166 19.610 20.274 1.00 83.88 102 ASP A CA 1
ATOM 772 C C . ASP A 1 102 ? -5.238 18.657 19.072 1.00 83.88 102 ASP A C 1
ATOM 774 O O . ASP A 1 102 ? -4.789 17.514 19.146 1.00 83.88 102 ASP A O 1
ATOM 778 N N . LEU A 1 103 ? -5.725 19.138 17.925 1.00 84.31 103 LEU A N 1
ATOM 779 C CA . LEU A 1 103 ? -5.685 18.404 16.660 1.00 84.31 103 LEU A CA 1
ATOM 780 C C . LEU A 1 103 ? -4.260 18.022 16.256 1.00 84.31 103 LEU A C 1
ATOM 782 O O . LEU A 1 103 ? -3.999 16.880 15.870 1.00 84.31 103 LEU A O 1
ATOM 786 N N . ASN A 1 104 ? -3.333 18.974 16.351 1.00 80.12 104 ASN A N 1
ATOM 787 C CA . ASN A 1 104 ? -1.933 18.742 16.037 1.00 80.12 104 ASN A CA 1
ATOM 788 C C . ASN A 1 104 ? -1.300 17.755 17.022 1.00 80.12 104 ASN A C 1
ATOM 790 O O . ASN A 1 104 ? -0.510 16.929 16.586 1.00 80.12 104 ASN A O 1
ATOM 794 N N . GLN A 1 105 ? -1.667 17.780 18.307 1.00 76.88 105 GLN A N 1
ATOM 795 C CA . GLN A 1 105 ? -1.203 16.800 19.296 1.00 76.88 105 GLN A CA 1
ATOM 796 C C . GLN A 1 105 ? -1.728 15.390 19.001 1.00 76.88 105 GLN A C 1
ATOM 798 O O . GLN A 1 105 ? -0.944 14.446 18.980 1.00 76.88 105 GLN A O 1
ATOM 803 N N . LEU A 1 106 ? -3.016 15.246 18.672 1.00 72.81 106 LEU A N 1
ATOM 804 C CA . LEU A 1 106 ? -3.610 13.962 18.275 1.00 72.81 106 LEU A CA 1
ATOM 805 C C . LEU A 1 106 ? -2.936 13.366 17.030 1.00 72.81 106 LEU A C 1
ATOM 807 O O . LEU A 1 106 ? -2.775 12.149 16.918 1.00 72.81 106 LEU A O 1
ATOM 811 N N . ASN A 1 107 ? -2.545 14.220 16.083 1.00 69.81 107 ASN A N 1
ATOM 812 C CA . ASN A 1 107 ? -1.780 13.803 14.912 1.00 69.81 107 ASN A CA 1
ATOM 813 C C . ASN A 1 107 ? -0.316 13.509 15.269 1.00 69.81 107 ASN A C 1
ATOM 815 O O . ASN A 1 107 ? 0.227 12.505 14.813 1.00 69.81 107 ASN A O 1
ATOM 819 N N . ALA A 1 108 ? 0.301 14.331 16.122 1.00 62.88 108 ALA A N 1
ATOM 820 C CA . ALA A 1 108 ? 1.676 14.161 16.572 1.00 62.88 108 ALA A CA 1
ATOM 821 C C . ALA A 1 108 ? 1.865 12.820 17.291 1.00 62.88 108 ALA A C 1
ATOM 823 O O . ALA A 1 108 ? 2.796 12.094 16.966 1.00 62.88 108 ALA A O 1
ATOM 824 N N . GLU A 1 109 ? 0.954 12.436 18.188 1.00 61.22 109 GLU A N 1
ATOM 825 C CA . GLU A 1 109 ? 0.974 11.143 18.891 1.00 61.22 109 GLU A CA 1
ATOM 826 C C . GLU A 1 109 ? 0.905 9.928 17.953 1.00 61.22 109 GLU A C 1
ATOM 828 O O . GLU A 1 109 ? 1.453 8.871 18.275 1.00 61.22 109 GLU A O 1
ATOM 833 N N . LYS A 1 110 ? 0.263 10.061 16.784 1.00 60.53 110 LYS A N 1
ATOM 834 C CA . LYS A 1 110 ? 0.328 9.033 15.733 1.00 60.53 110 LYS A CA 1
ATOM 835 C C . LYS A 1 110 ? 1.699 9.019 15.057 1.00 60.53 110 LYS A C 1
ATOM 837 O O . LYS A 1 110 ? 2.232 7.953 14.796 1.00 60.53 110 LYS A O 1
ATOM 842 N N . THR A 1 111 ? 2.285 10.187 14.806 1.00 58.12 111 THR A N 1
ATOM 843 C CA . THR A 1 111 ? 3.559 10.313 14.076 1.00 58.12 111 THR A CA 1
ATOM 844 C C . THR A 1 111 ? 4.823 10.114 14.921 1.00 58.12 111 THR A C 1
ATOM 846 O O . THR A 1 111 ? 5.892 9.933 14.351 1.00 58.12 111 THR A O 1
ATOM 849 N N . THR A 1 112 ? 4.747 10.170 16.257 1.00 66.06 112 THR A N 1
ATOM 850 C CA . THR A 1 112 ? 5.927 10.056 17.140 1.00 66.06 112 THR A CA 1
ATOM 851 C C . THR A 1 112 ? 6.323 8.621 17.458 1.00 66.06 112 THR A C 1
ATOM 853 O O . THR A 1 112 ? 7.455 8.387 17.878 1.00 66.06 112 THR A O 1
ATOM 856 N N . LYS A 1 113 ? 5.414 7.654 17.297 1.00 79.56 113 LYS A N 1
ATOM 857 C CA . LYS A 1 113 ? 5.744 6.242 17.491 1.00 79.56 113 LYS A CA 1
ATOM 858 C C . LYS A 1 113 ? 6.491 5.724 16.272 1.00 79.56 113 LYS A C 1
ATOM 860 O O . LYS A 1 113 ? 5.985 5.826 15.159 1.00 79.56 113 LYS A O 1
ATOM 865 N N . ASP A 1 114 ? 7.637 5.091 16.500 1.00 87.00 114 ASP A N 1
ATOM 866 C CA . ASP A 1 114 ? 8.346 4.383 15.437 1.00 87.00 114 ASP A CA 1
ATOM 867 C C . ASP A 1 114 ? 7.437 3.328 14.792 1.00 87.00 114 ASP A C 1
ATOM 869 O O . ASP A 1 114 ? 6.685 2.614 15.474 1.00 87.00 114 ASP A O 1
ATOM 873 N N . GLU A 1 115 ? 7.530 3.214 13.471 1.00 91.38 115 GLU A N 1
ATOM 874 C CA . GLU A 1 115 ? 6.782 2.218 12.716 1.00 91.38 115 GLU A CA 1
ATOM 875 C C . GLU A 1 115 ? 7.412 0.829 12.853 1.00 91.38 115 GLU A C 1
ATOM 877 O O . GLU A 1 115 ? 8.637 0.669 12.855 1.00 91.38 115 GLU A O 1
ATOM 882 N N . LEU A 1 116 ? 6.556 -0.186 12.977 1.00 95.38 116 LEU A N 1
ATOM 883 C CA . LEU A 1 116 ? 6.948 -1.573 13.195 1.00 95.38 116 LEU A CA 1
ATOM 884 C C . LEU A 1 116 ? 6.287 -2.507 12.179 1.00 95.38 116 LEU A C 1
ATOM 886 O O . LEU A 1 116 ? 5.060 -2.609 12.118 1.00 95.38 116 LEU A O 1
ATOM 890 N N . ILE A 1 117 ? 7.107 -3.263 11.455 1.00 95.75 117 ILE A N 1
ATOM 891 C CA . ILE A 1 117 ? 6.702 -4.453 10.707 1.00 95.75 117 ILE A CA 1
ATOM 892 C C . ILE A 1 117 ? 6.869 -5.676 11.609 1.00 95.75 117 ILE A C 1
ATOM 894 O O . ILE A 1 117 ? 7.903 -5.857 12.255 1.00 95.75 117 ILE A O 1
ATOM 898 N N . ILE A 1 118 ? 5.858 -6.541 11.640 1.00 95.06 118 ILE A N 1
ATOM 899 C CA . ILE A 1 118 ? 5.907 -7.798 12.388 1.00 95.06 118 ILE A CA 1
ATOM 900 C C . ILE A 1 118 ? 5.981 -8.964 11.408 1.00 95.06 118 ILE A C 1
ATOM 902 O O . ILE A 1 118 ? 5.047 -9.174 10.635 1.00 95.06 118 ILE A O 1
ATOM 906 N N . THR A 1 119 ? 7.055 -9.752 11.464 1.00 92.88 119 THR A N 1
ATOM 907 C CA . THR A 1 119 ? 7.172 -10.967 10.650 1.00 92.88 119 THR A CA 1
ATOM 908 C C . THR A 1 119 ? 6.623 -12.189 11.394 1.00 92.88 119 THR A C 1
ATOM 910 O O . THR A 1 119 ? 6.874 -12.354 12.589 1.00 92.88 119 THR A O 1
ATOM 913 N N . LEU A 1 120 ? 5.852 -13.039 10.703 1.00 89.69 120 LEU A N 1
ATOM 914 C CA . LEU A 1 120 ? 5.107 -14.170 11.276 1.00 89.69 120 LEU A CA 1
ATOM 915 C C . LEU A 1 120 ? 5.376 -15.493 10.541 1.00 89.69 120 LEU A C 1
ATOM 917 O O . LEU A 1 120 ? 5.456 -15.538 9.313 1.00 89.69 120 LEU A O 1
ATOM 921 N N . CYS A 1 121 ? 5.438 -16.592 11.299 1.00 81.38 121 CYS A N 1
ATOM 922 C CA . CYS A 1 121 ? 5.530 -17.961 10.783 1.00 81.38 121 CYS A CA 1
ATOM 923 C C . CYS A 1 121 ? 4.720 -18.933 11.665 1.00 81.38 121 CYS A C 1
ATOM 925 O O . CYS A 1 121 ? 4.712 -18.780 12.885 1.00 81.38 121 CYS A O 1
ATOM 927 N N . HIS A 1 122 ? 4.052 -19.929 11.062 1.00 67.00 122 HIS A N 1
ATOM 928 C CA . HIS A 1 122 ? 3.233 -20.929 11.772 1.00 67.00 122 HIS A CA 1
ATOM 929 C C . HIS A 1 122 ? 4.041 -21.870 12.681 1.00 67.00 122 HIS A C 1
ATOM 931 O O . HIS A 1 122 ? 3.585 -22.211 13.769 1.00 67.00 122 HIS A O 1
ATOM 937 N N . THR A 1 123 ? 5.220 -22.316 12.240 1.00 59.78 123 THR A N 1
ATOM 938 C CA . THR A 1 123 ? 6.054 -23.279 12.972 1.00 59.78 123 THR A CA 1
ATOM 939 C C . THR A 1 123 ? 7.531 -22.940 12.784 1.00 59.78 123 THR A C 1
ATOM 941 O O . THR A 1 123 ? 8.047 -23.027 11.671 1.00 59.78 123 THR A O 1
ATOM 944 N N . GLY A 1 124 ? 8.214 -22.583 13.875 1.00 53.94 124 GLY A N 1
ATOM 945 C CA . GLY A 1 124 ? 9.666 -22.389 13.921 1.00 53.94 124 GLY A CA 1
ATOM 946 C C . GLY A 1 124 ? 10.121 -20.930 13.815 1.00 53.94 124 GLY A C 1
ATOM 947 O O . GLY A 1 124 ? 9.662 -20.171 12.962 1.00 53.94 124 GLY A O 1
ATOM 948 N N . GLU A 1 125 ? 11.075 -20.560 14.672 1.00 56.97 125 GLU A N 1
ATOM 949 C CA . GLU A 1 125 ? 11.687 -19.222 14.731 1.00 56.97 125 GLU A CA 1
ATOM 950 C C . GLU A 1 125 ? 12.367 -18.811 13.411 1.00 56.97 125 GLU A C 1
ATOM 952 O O . GLU A 1 125 ? 12.445 -17.625 13.095 1.00 56.97 125 GLU A O 1
ATOM 957 N N . GLY A 1 126 ? 12.798 -19.787 12.602 1.00 66.12 126 GLY A N 1
ATOM 958 C CA . GLY A 1 126 ? 13.618 -19.554 11.413 1.00 66.12 126 GLY A CA 1
ATOM 959 C C . GLY A 1 126 ? 12.946 -18.724 10.317 1.00 66.12 126 GLY A C 1
ATOM 960 O O . GLY A 1 126 ? 13.564 -17.801 9.805 1.00 66.12 126 GLY A O 1
ATOM 961 N N . GLY A 1 127 ? 11.684 -19.002 9.966 1.00 74.06 127 GLY A N 1
ATOM 962 C CA . GLY A 1 127 ? 11.032 -18.339 8.824 1.00 74.06 127 GLY A CA 1
ATOM 963 C C . GLY A 1 127 ? 10.715 -16.860 9.071 1.00 74.06 127 GLY A C 1
ATOM 964 O O . GLY A 1 127 ? 10.946 -16.013 8.210 1.00 74.06 127 GLY A O 1
ATOM 965 N N . ALA A 1 128 ? 10.233 -16.532 10.273 1.00 84.06 128 ALA A N 1
ATOM 966 C CA . ALA A 1 128 ? 9.973 -15.146 10.660 1.00 84.06 128 ALA A CA 1
ATOM 967 C C . ALA A 1 128 ? 11.282 -14.353 10.818 1.00 84.06 128 ALA A C 1
ATOM 969 O O . ALA A 1 128 ? 11.348 -13.197 10.395 1.00 84.06 128 ALA A O 1
ATOM 970 N N . ALA A 1 129 ? 12.327 -14.975 11.379 1.00 86.44 129 ALA A N 1
ATOM 971 C CA . ALA A 1 129 ? 13.651 -14.366 11.497 1.00 86.44 129 ALA A CA 1
ATOM 972 C C . ALA A 1 129 ? 14.293 -14.110 10.125 1.00 86.44 129 ALA A C 1
ATOM 974 O O . ALA A 1 129 ? 14.761 -13.007 9.876 1.00 86.44 129 ALA A O 1
ATOM 975 N N . GLN A 1 130 ? 14.220 -15.066 9.195 1.00 83.31 130 GLN A N 1
ATOM 976 C CA . GLN A 1 130 ? 14.724 -14.890 7.829 1.00 83.31 130 GLN A CA 1
ATOM 977 C C . GLN A 1 130 ? 14.005 -13.765 7.080 1.00 83.31 130 GLN A C 1
ATOM 979 O O . GLN A 1 130 ? 14.657 -12.966 6.415 1.00 83.31 130 GLN A O 1
ATOM 984 N N . LEU A 1 131 ? 12.675 -13.668 7.204 1.00 87.25 131 LEU A N 1
ATOM 985 C CA . LEU A 1 131 ? 11.925 -12.548 6.626 1.00 87.25 131 LEU A CA 1
ATOM 986 C C . LEU A 1 131 ? 12.353 -11.211 7.225 1.00 87.25 131 LEU A C 1
ATOM 988 O O . LEU A 1 131 ? 12.470 -10.228 6.500 1.00 87.25 131 LEU A O 1
ATOM 992 N N . LYS A 1 132 ? 12.591 -11.175 8.538 1.00 92.12 132 LYS A N 1
ATOM 993 C CA . LYS A 1 132 ? 13.095 -9.979 9.207 1.00 92.12 132 LYS A CA 1
ATOM 994 C C . LYS A 1 132 ? 14.454 -9.591 8.627 1.00 92.12 132 LYS A C 1
ATOM 996 O O . LYS A 1 132 ? 14.606 -8.456 8.200 1.00 92.12 132 LYS A O 1
ATOM 1001 N N . ASP A 1 133 ? 15.399 -10.523 8.570 1.00 89.62 133 ASP A N 1
ATOM 1002 C CA . ASP A 1 133 ? 16.757 -10.247 8.096 1.00 89.62 133 ASP A CA 1
ATOM 1003 C C . ASP A 1 133 ? 16.772 -9.837 6.615 1.00 89.62 133 ASP A C 1
ATOM 1005 O O . ASP A 1 133 ? 17.509 -8.934 6.232 1.00 89.62 133 ASP A O 1
ATOM 1009 N N . TYR A 1 134 ? 15.903 -10.431 5.791 1.00 86.50 134 TYR A N 1
ATOM 1010 C CA . TYR A 1 134 ? 15.708 -10.027 4.399 1.00 86.50 134 TYR A CA 1
ATOM 1011 C C . TYR A 1 134 ? 15.182 -8.590 4.281 1.00 86.50 134 TYR A C 1
ATOM 1013 O O . TYR A 1 134 ? 15.717 -7.799 3.502 1.00 86.50 134 TYR A O 1
ATOM 1021 N N . ILE A 1 135 ? 14.156 -8.230 5.061 1.00 89.56 135 ILE A N 1
ATOM 1022 C CA . ILE A 1 135 ? 13.623 -6.862 5.066 1.00 89.56 135 ILE A CA 1
ATOM 1023 C C . ILE A 1 135 ? 14.691 -5.891 5.576 1.00 89.56 135 ILE A C 1
ATOM 1025 O O . ILE A 1 135 ? 14.955 -4.906 4.899 1.00 89.56 135 ILE A O 1
ATOM 1029 N N . ASP A 1 136 ? 15.359 -6.194 6.689 1.00 90.81 136 ASP A N 1
ATOM 1030 C CA . ASP A 1 136 ? 16.438 -5.366 7.246 1.00 90.81 136 ASP A CA 1
ATOM 1031 C C . ASP A 1 136 ? 17.592 -5.159 6.243 1.00 90.81 136 ASP A C 1
ATOM 1033 O O . ASP A 1 136 ? 18.220 -4.101 6.227 1.00 90.81 136 ASP A O 1
ATOM 1037 N N . GLN A 1 137 ? 17.885 -6.156 5.401 1.00 88.69 137 GLN A N 1
ATOM 1038 C CA . GLN A 1 137 ? 18.977 -6.095 4.428 1.00 88.69 137 GLN A CA 1
ATOM 1039 C C . GLN A 1 137 ? 18.634 -5.283 3.172 1.00 88.69 137 GLN A C 1
ATOM 1041 O O . GLN A 1 137 ? 19.509 -4.600 2.632 1.00 88.69 137 GLN A O 1
ATOM 1046 N N . TYR A 1 138 ? 17.410 -5.408 2.655 1.00 84.25 138 TYR A N 1
ATOM 1047 C CA . TYR A 1 138 ? 17.058 -4.889 1.329 1.00 84.25 138 TYR A CA 1
ATOM 1048 C C . TYR A 1 138 ? 16.103 -3.691 1.354 1.00 84.25 138 TYR A C 1
ATOM 1050 O O . TYR A 1 138 ? 16.099 -2.921 0.391 1.00 84.25 138 TYR A O 1
ATOM 1058 N N . SER A 1 139 ? 15.329 -3.507 2.427 1.00 85.62 139 SER A N 1
ATOM 1059 C CA . SER A 1 139 ? 14.433 -2.357 2.583 1.00 85.62 139 SER A CA 1
ATOM 1060 C C . SER A 1 139 ? 15.230 -1.095 2.882 1.00 85.62 139 SER A C 1
ATOM 1062 O O . SER A 1 139 ? 16.142 -1.100 3.708 1.00 85.62 139 SER A O 1
ATOM 1064 N N . ARG A 1 140 ? 14.859 0.023 2.254 1.00 86.06 140 ARG A N 1
ATOM 1065 C CA . ARG A 1 140 ? 15.420 1.350 2.588 1.00 86.06 140 ARG A CA 1
ATOM 1066 C C . ARG A 1 140 ? 14.504 2.144 3.512 1.00 86.06 140 ARG A C 1
ATOM 1068 O O . ARG A 1 140 ? 14.864 3.237 3.959 1.00 86.06 140 ARG A O 1
ATOM 1075 N N . LEU A 1 141 ? 13.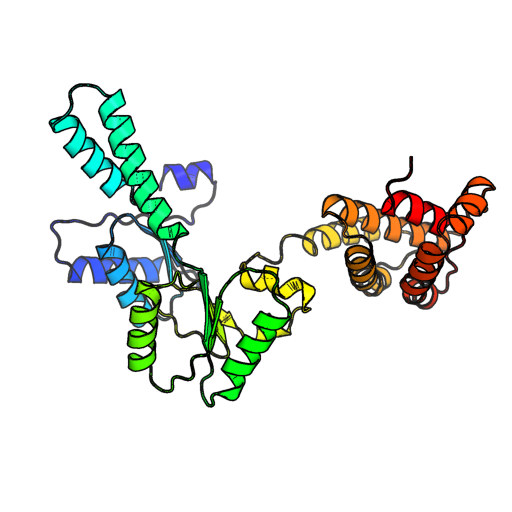327 1.596 3.803 1.00 81.06 141 LEU A N 1
ATOM 1076 C CA . LEU A 1 141 ? 12.366 2.174 4.728 1.00 81.06 141 LEU A CA 1
ATOM 1077 C C . LEU A 1 141 ? 12.939 2.120 6.148 1.00 81.06 141 LEU A C 1
ATOM 1079 O O . LEU A 1 141 ? 13.427 1.084 6.590 1.00 81.06 141 LEU A O 1
ATOM 1083 N N . GLN A 1 142 ? 12.848 3.230 6.879 1.00 85.19 142 GLN A N 1
ATOM 1084 C CA . GLN A 1 142 ? 13.334 3.363 8.261 1.00 85.19 142 GLN A CA 1
ATOM 1085 C C . GLN A 1 142 ? 12.370 2.727 9.286 1.00 85.19 142 GLN A C 1
ATOM 1087 O O . GLN A 1 142 ? 12.204 3.228 10.396 1.00 85.19 142 GLN A O 1
ATOM 1092 N N . MET A 1 143 ? 11.695 1.641 8.904 1.00 90.94 143 MET A N 1
ATOM 1093 C CA . MET A 1 143 ? 10.770 0.914 9.771 1.00 90.94 143 MET A CA 1
ATOM 1094 C C . MET A 1 143 ? 11.518 -0.143 10.573 1.00 90.94 143 MET A C 1
ATOM 1096 O O . MET A 1 143 ? 12.373 -0.851 10.045 1.00 90.94 143 MET A O 1
ATOM 1100 N N . ARG A 1 144 ? 11.160 -0.305 11.847 1.00 93.75 144 ARG A N 1
ATOM 1101 C CA . ARG A 1 144 ? 11.678 -1.408 12.661 1.00 93.75 144 ARG A CA 1
ATOM 1102 C C . ARG A 1 144 ? 11.015 -2.711 12.229 1.00 93.75 144 ARG A C 1
ATOM 1104 O O . ARG A 1 144 ? 9.825 -2.725 11.920 1.00 93.75 144 ARG A O 1
ATOM 1111 N N . VAL A 1 145 ? 11.742 -3.823 12.297 1.00 94.94 145 VAL A N 1
ATOM 1112 C CA . VAL A 1 145 ? 11.192 -5.151 11.997 1.00 94.94 145 VAL A CA 1
ATOM 1113 C C . VAL A 1 145 ? 11.352 -6.073 13.201 1.00 94.94 145 VAL A C 1
ATOM 1115 O O . VAL A 1 145 ? 12.434 -6.193 13.781 1.00 94.94 145 VAL A O 1
ATOM 1118 N N . LYS A 1 146 ? 10.265 -6.734 13.612 1.00 94.25 146 LYS A N 1
ATOM 1119 C CA . LYS A 1 146 ? 10.273 -7.703 14.714 1.00 94.25 146 LYS A CA 1
ATOM 1120 C C . LYS A 1 146 ? 9.686 -9.037 14.282 1.00 94.25 146 LYS A C 1
ATOM 1122 O O . LYS A 1 146 ? 8.511 -9.124 13.941 1.00 94.25 146 LYS A O 1
ATOM 1127 N N . ALA A 1 147 ? 10.495 -10.083 14.393 1.00 91.75 147 ALA A N 1
ATOM 1128 C CA . ALA A 1 147 ? 10.037 -11.450 14.222 1.00 91.75 147 ALA A CA 1
ATOM 1129 C C . ALA A 1 147 ? 9.267 -11.927 15.453 1.00 91.75 147 ALA A C 1
ATOM 1131 O O . ALA A 1 147 ? 9.722 -11.753 16.586 1.00 91.75 147 ALA A O 1
ATOM 1132 N N . LEU A 1 148 ? 8.105 -12.534 15.219 1.00 89.56 148 LEU A N 1
ATOM 1133 C CA . LEU A 1 148 ? 7.327 -13.239 16.229 1.00 89.56 148 LEU A CA 1
ATOM 1134 C C . LEU A 1 148 ? 7.104 -14.684 15.773 1.00 89.56 148 LEU A C 1
ATOM 1136 O O . LEU A 1 148 ? 6.558 -14.942 14.700 1.00 89.56 148 LEU A O 1
ATOM 1140 N N . ALA A 1 149 ? 7.500 -15.625 16.625 1.00 76.75 149 ALA A N 1
ATOM 1141 C CA . ALA A 1 149 ? 7.150 -17.032 16.505 1.00 76.75 149 ALA A CA 1
ATOM 1142 C C . ALA A 1 149 ? 6.072 -17.319 17.548 1.00 76.75 149 ALA A C 1
ATOM 1144 O O . ALA A 1 149 ? 6.372 -17.386 18.736 1.00 76.75 149 ALA A O 1
ATOM 1145 N N . ILE A 1 150 ? 4.809 -17.397 17.128 1.00 70.25 150 ILE A N 1
ATOM 1146 C CA . ILE A 1 150 ? 3.699 -17.579 18.065 1.00 70.25 150 ILE A CA 1
ATOM 1147 C C . ILE A 1 150 ? 2.807 -18.716 17.582 1.00 70.25 150 ILE A C 1
ATOM 1149 O O . ILE A 1 150 ? 2.226 -18.645 16.502 1.00 70.25 150 ILE A O 1
ATOM 1153 N N . GLY A 1 151 ? 2.704 -19.760 18.407 1.00 65.50 151 GLY A N 1
ATOM 1154 C CA . GLY A 1 151 ? 1.893 -20.948 18.129 1.00 65.50 151 GLY A CA 1
ATOM 1155 C C . GLY A 1 151 ? 0.412 -20.799 18.496 1.00 65.50 151 GLY A C 1
ATOM 1156 O O . GLY A 1 151 ? -0.413 -21.571 18.010 1.00 65.50 151 GLY A O 1
ATOM 1157 N N . HIS A 1 152 ? 0.051 -19.806 19.320 1.00 78.81 152 HIS A N 1
ATOM 1158 C CA . HIS A 1 152 ? -1.313 -19.615 19.825 1.00 78.81 152 HIS A CA 1
ATOM 1159 C C . HIS A 1 152 ? -1.836 -18.187 19.610 1.00 78.81 152 HIS A C 1
ATOM 1161 O O . HIS A 1 152 ? -1.172 -17.199 19.920 1.00 78.81 152 HIS A O 1
ATOM 1167 N N . ARG A 1 153 ? -3.074 -18.067 19.111 1.00 82.81 153 ARG A N 1
ATOM 1168 C CA . ARG A 1 153 ? -3.699 -16.780 18.754 1.00 82.81 153 ARG A CA 1
ATOM 1169 C C . ARG A 1 153 ? -3.781 -15.802 19.931 1.00 82.81 153 ARG A C 1
ATOM 1171 O O . ARG A 1 153 ? -3.506 -14.622 19.737 1.00 82.81 153 ARG A O 1
ATOM 1178 N N . ASP A 1 154 ? -4.109 -16.278 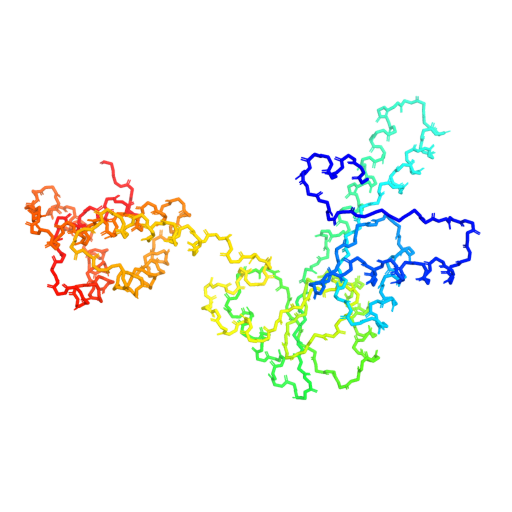21.129 1.00 84.31 154 ASP A N 1
ATOM 1179 C CA . ASP A 1 154 ? -4.279 -15.418 22.312 1.00 84.31 154 ASP A CA 1
ATOM 1180 C C . ASP A 1 154 ? -2.965 -14.749 22.736 1.00 84.31 154 ASP A C 1
ATOM 1182 O O . ASP A 1 154 ? -2.934 -13.567 23.085 1.00 84.31 154 ASP A O 1
ATOM 1186 N N . GLU A 1 155 ? -1.853 -15.473 22.620 1.00 86.31 155 GLU A N 1
ATOM 1187 C CA . GLU A 1 155 ? -0.517 -14.940 22.882 1.00 86.31 155 GLU A CA 1
ATOM 1188 C C . GLU A 1 155 ? -0.110 -13.889 21.835 1.00 86.31 155 GLU A C 1
ATOM 1190 O O . GLU A 1 155 ? 0.481 -12.857 22.179 1.00 86.31 155 GLU A O 1
ATOM 1195 N N . LEU A 1 156 ? -0.478 -14.106 20.565 1.00 87.69 156 LEU A N 1
ATOM 1196 C CA . LEU A 1 156 ? -0.248 -13.146 19.483 1.00 87.69 156 LEU A CA 1
ATOM 1197 C C . LEU A 1 156 ? -1.038 -11.864 19.734 1.00 87.69 156 LEU A C 1
ATOM 1199 O O . LEU A 1 156 ? -0.466 -10.777 19.685 1.00 87.69 156 LEU A O 1
ATOM 1203 N N . VAL A 1 157 ? -2.321 -11.986 20.078 1.00 87.44 157 VAL A N 1
ATOM 1204 C CA . VAL A 1 157 ? -3.197 -10.864 20.438 1.00 87.44 157 VAL A CA 1
ATOM 1205 C C . VAL A 1 157 ? -2.596 -10.063 21.596 1.00 87.44 157 VAL A C 1
ATOM 1207 O O . VAL A 1 157 ? -2.396 -8.855 21.463 1.00 87.44 157 VAL A O 1
ATOM 1210 N N . ALA A 1 158 ? -2.233 -10.722 22.700 1.00 87.88 158 ALA A N 1
ATOM 1211 C CA . ALA A 1 158 ? -1.648 -10.059 23.866 1.00 87.88 158 ALA A CA 1
ATOM 1212 C C . ALA A 1 158 ? -0.311 -9.368 23.545 1.00 87.88 158 ALA A C 1
ATOM 1214 O O . ALA A 1 158 ? -0.027 -8.267 24.024 1.00 87.88 158 ALA A O 1
ATOM 1215 N N . THR A 1 159 ? 0.528 -9.991 22.718 1.00 90.75 159 THR A N 1
ATOM 1216 C CA . THR A 1 159 ? 1.825 -9.430 22.317 1.00 90.75 159 THR A CA 1
ATOM 1217 C C . THR A 1 159 ? 1.668 -8.226 21.398 1.00 90.75 159 THR A C 1
ATOM 1219 O O . THR A 1 159 ? 2.306 -7.199 21.632 1.00 90.75 159 THR A O 1
ATOM 1222 N N . VAL A 1 160 ? 0.779 -8.304 20.410 1.00 90.62 160 VAL A N 1
ATOM 1223 C CA . VAL A 1 160 ? 0.478 -7.193 19.501 1.00 90.62 160 VAL A CA 1
ATOM 1224 C C . VAL A 1 160 ? -0.106 -6.004 20.271 1.00 90.62 160 VAL A C 1
ATOM 1226 O O . VAL A 1 160 ? 0.348 -4.880 20.066 1.00 90.62 160 VAL A O 1
ATOM 1229 N N . LEU A 1 161 ? -1.013 -6.234 21.230 1.00 86.94 161 LEU A N 1
ATOM 1230 C CA . LEU A 1 161 ? -1.557 -5.171 22.088 1.00 86.94 161 LEU A CA 1
ATOM 1231 C C . LEU A 1 161 ? -0.472 -4.446 22.895 1.00 86.94 161 LEU A C 1
ATOM 1233 O O . LEU A 1 161 ? -0.499 -3.219 22.990 1.00 86.94 161 LEU A O 1
ATOM 1237 N N . ARG A 1 162 ? 0.506 -5.181 23.446 1.00 89.88 162 ARG A N 1
ATOM 1238 C CA . ARG A 1 162 ? 1.661 -4.578 24.137 1.00 89.88 162 ARG A CA 1
ATOM 1239 C C . ARG A 1 162 ? 2.529 -3.761 23.183 1.00 89.88 162 ARG A C 1
ATOM 1241 O O . ARG A 1 162 ? 2.953 -2.667 23.540 1.00 89.88 162 ARG A O 1
ATOM 1248 N N . LEU A 1 163 ? 2.778 -4.263 21.972 1.00 91.31 163 LEU A N 1
ATOM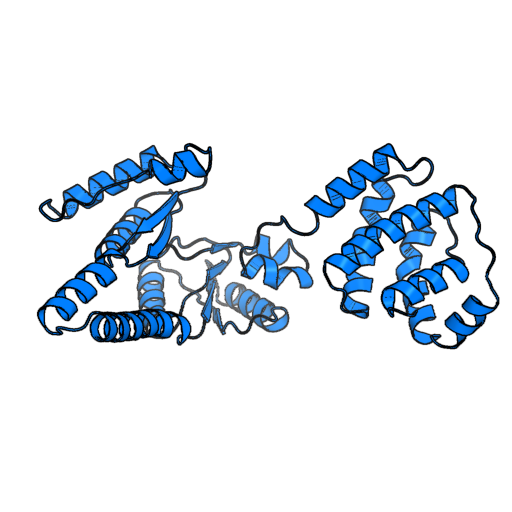 1249 C CA . LEU A 1 163 ? 3.583 -3.555 20.973 1.00 91.31 163 LEU A CA 1
ATOM 1250 C C . LEU A 1 163 ? 2.915 -2.254 20.511 1.00 91.31 163 LEU A C 1
ATOM 1252 O O . LEU A 1 163 ? 3.610 -1.251 20.391 1.00 91.31 163 LEU A O 1
ATOM 1256 N N . GLN A 1 164 ? 1.588 -2.222 20.349 1.00 87.00 164 GLN A N 1
ATOM 1257 C CA . GLN A 1 164 ? 0.846 -1.008 19.969 1.00 87.00 164 GLN A CA 1
ATOM 1258 C C . GLN A 1 164 ? 0.940 0.133 20.999 1.00 87.00 164 GLN A C 1
ATOM 1260 O O . GLN A 1 164 ? 0.720 1.301 20.662 1.00 87.00 164 GLN A O 1
ATOM 1265 N N . GLN A 1 165 ? 1.282 -0.168 22.257 1.00 84.06 165 GLN A N 1
ATOM 1266 C CA . GLN A 1 165 ? 1.520 0.872 23.264 1.00 84.06 165 GLN A CA 1
ATOM 1267 C C . GLN A 1 165 ? 2.763 1.706 22.933 1.00 84.06 165 GLN A C 1
ATOM 1269 O O . GLN A 1 165 ? 2.767 2.905 23.196 1.00 84.06 165 GLN A O 1
ATOM 1274 N N . VAL A 1 166 ? 3.769 1.100 22.295 1.00 89.06 166 VAL A N 1
ATOM 1275 C CA . VAL A 1 166 ? 5.080 1.716 22.028 1.00 89.06 166 VAL A CA 1
ATOM 1276 C C . VAL A 1 166 ? 5.279 2.048 20.546 1.00 89.06 166 VAL A C 1
ATOM 1278 O O . VAL A 1 166 ? 5.888 3.062 20.233 1.00 89.06 166 VAL A O 1
ATOM 1281 N N . TYR A 1 167 ? 4.737 1.231 19.642 1.00 90.94 167 TYR A N 1
ATOM 1282 C CA . TYR A 1 167 ? 4.959 1.317 18.198 1.00 90.94 167 TYR A CA 1
ATOM 1283 C C . TYR A 1 167 ? 3.664 1.538 17.419 1.00 90.94 167 TYR A C 1
ATOM 1285 O O . TYR A 1 167 ? 2.588 1.097 17.834 1.00 90.94 167 TYR A O 1
ATOM 1293 N N . GLN A 1 168 ? 3.787 2.150 16.242 1.00 87.62 168 GLN A N 1
ATOM 1294 C CA . GLN A 1 168 ? 2.758 2.096 15.209 1.00 87.62 168 GLN A CA 1
ATOM 1295 C C . GLN A 1 168 ? 2.987 0.839 14.365 1.00 87.62 168 GLN A C 1
ATOM 1297 O O . GLN A 1 168 ? 3.963 0.745 13.630 1.00 87.62 168 GLN A O 1
ATOM 1302 N N . ILE A 1 169 ? 2.112 -0.163 14.479 1.00 90.81 169 ILE A N 1
ATOM 1303 C CA . ILE A 1 169 ? 2.267 -1.393 13.690 1.00 90.81 169 ILE A CA 1
ATOM 1304 C C . ILE A 1 169 ? 1.791 -1.129 12.262 1.00 90.81 169 ILE A C 1
ATOM 1306 O O . ILE A 1 169 ? 0.597 -0.927 12.044 1.00 90.81 169 ILE A O 1
ATOM 1310 N N . HIS A 1 170 ? 2.730 -1.156 11.317 1.00 90.50 170 HIS A N 1
ATOM 1311 C CA . HIS A 1 170 ? 2.497 -0.893 9.897 1.00 90.50 170 HIS A CA 1
ATOM 1312 C C . HIS A 1 170 ? 1.846 -2.087 9.194 1.00 90.50 170 HIS A C 1
ATOM 1314 O O . HIS A 1 170 ? 0.807 -1.952 8.550 1.00 90.50 170 HIS A O 1
ATOM 1320 N N . ALA A 1 171 ? 2.438 -3.275 9.344 1.00 92.25 171 ALA A N 1
ATOM 1321 C CA . ALA A 1 171 ? 1.979 -4.482 8.666 1.00 92.25 171 ALA A CA 1
ATOM 1322 C C . ALA A 1 171 ? 2.443 -5.770 9.356 1.00 92.25 171 ALA A C 1
ATOM 1324 O O . ALA A 1 171 ? 3.490 -5.812 10.011 1.00 92.25 171 ALA A O 1
ATOM 1325 N N . PHE A 1 172 ? 1.688 -6.842 9.126 1.00 92.50 172 PHE A N 1
ATOM 1326 C CA . PHE A 1 172 ? 2.154 -8.214 9.284 1.00 92.50 172 PHE A CA 1
ATOM 1327 C C . PHE A 1 172 ? 2.762 -8.719 7.972 1.00 92.50 172 PHE A C 1
ATOM 1329 O O . PHE A 1 172 ? 2.197 -8.491 6.904 1.00 92.50 172 PHE A O 1
ATOM 1336 N N . VAL A 1 173 ? 3.876 -9.444 8.045 1.00 91.56 173 VAL A N 1
ATOM 1337 C CA . VAL A 1 173 ? 4.518 -10.077 6.883 1.00 91.56 173 VAL A CA 1
ATOM 1338 C C . VAL A 1 173 ? 4.778 -11.542 7.193 1.00 91.56 173 VAL A C 1
ATOM 1340 O O . VAL A 1 173 ? 5.426 -11.847 8.189 1.00 91.56 173 VAL A O 1
ATOM 1343 N N . GLY A 1 174 ? 4.298 -12.486 6.391 1.00 87.56 174 GLY A N 1
ATOM 1344 C CA . GLY A 1 174 ? 4.509 -13.885 6.762 1.00 87.56 174 GLY A CA 1
ATOM 1345 C C . GLY A 1 174 ? 3.788 -14.921 5.931 1.00 87.56 174 GLY A C 1
ATOM 1346 O O . GLY A 1 174 ? 3.276 -14.652 4.849 1.00 87.56 174 GLY A O 1
ATOM 1347 N N . THR A 1 175 ? 3.759 -16.1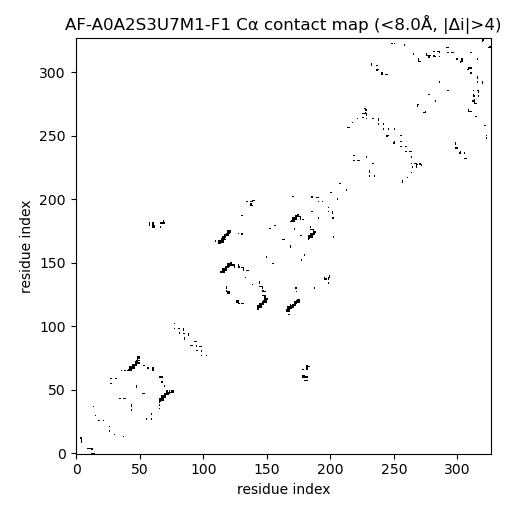42 6.454 1.00 82.06 175 THR A N 1
ATOM 1348 C CA . THR A 1 175 ? 3.113 -17.286 5.793 1.00 82.06 175 THR A CA 1
ATOM 1349 C C . THR A 1 175 ? 1.608 -17.369 6.044 1.00 82.06 175 THR A C 1
ATOM 1351 O O . THR A 1 175 ? 0.929 -18.122 5.353 1.00 82.06 175 THR A O 1
ATOM 1354 N N . PHE A 1 176 ? 1.073 -16.590 6.989 1.00 85.12 176 PHE A N 1
ATOM 1355 C CA . PHE A 1 176 ? -0.357 -16.546 7.297 1.00 85.12 176 PHE A CA 1
ATOM 1356 C C . PHE A 1 176 ? -0.803 -15.144 7.735 1.00 85.12 176 PHE A C 1
ATOM 1358 O O . PHE A 1 176 ? -0.060 -14.443 8.423 1.00 85.12 176 PHE A O 1
ATOM 1365 N N . ASP A 1 177 ? -2.029 -14.757 7.365 1.00 85.50 177 ASP A N 1
ATOM 1366 C CA . ASP A 1 177 ? -2.666 -13.514 7.817 1.00 85.50 177 ASP A CA 1
ATOM 1367 C C . ASP A 1 177 ? -3.352 -13.754 9.173 1.00 85.50 177 ASP A C 1
ATOM 1369 O O . ASP A 1 177 ? -4.301 -14.542 9.236 1.00 85.50 177 ASP A O 1
ATOM 1373 N N . PRO A 1 178 ? -2.923 -13.102 10.269 1.00 83.38 178 PRO A N 1
ATOM 1374 C CA . PRO A 1 178 ? -3.561 -13.276 11.570 1.00 83.38 178 PRO A CA 1
ATOM 1375 C C . PRO A 1 178 ? -4.911 -12.545 11.673 1.00 83.38 178 PRO A C 1
ATOM 1377 O O . PRO A 1 178 ? -5.655 -12.778 12.627 1.00 83.38 178 PRO A O 1
ATOM 1380 N N . GLN A 1 179 ? -5.220 -11.647 10.728 1.00 80.75 179 GLN A N 1
ATOM 1381 C CA . GLN A 1 179 ? -6.450 -10.858 10.671 1.00 80.75 179 GLN A CA 1
ATOM 1382 C C . GLN A 1 179 ? -6.744 -10.135 11.993 1.00 80.75 179 GLN A C 1
ATOM 1384 O O . GLN A 1 179 ? -7.867 -10.146 12.502 1.00 80.75 179 GLN A O 1
ATOM 1389 N N . LEU A 1 180 ? -5.735 -9.467 12.560 1.00 80.88 180 LEU A N 1
ATOM 1390 C CA . LEU A 1 180 ? -5.850 -8.761 13.838 1.00 80.88 180 LEU A CA 1
ATOM 1391 C C . LEU A 1 180 ? -5.916 -7.241 13.657 1.00 80.88 180 LEU A C 1
ATOM 1393 O O . LEU A 1 180 ? -5.120 -6.657 12.925 1.00 80.88 180 LEU A O 1
ATOM 1397 N N . PHE A 1 181 ? -6.842 -6.600 14.375 1.00 79.12 181 PHE A N 1
ATOM 1398 C CA . PHE A 1 181 ? -6.916 -5.140 14.567 1.00 79.12 181 PHE A CA 1
ATOM 1399 C C . PHE A 1 181 ? -6.971 -4.293 13.283 1.00 79.12 181 PHE A C 1
ATOM 1401 O O . PHE A 1 181 ? -6.558 -3.135 13.295 1.00 79.12 181 PHE A O 1
ATOM 1408 N N . GLY A 1 182 ? -7.437 -4.862 12.168 1.00 70.31 182 GLY A N 1
ATOM 1409 C CA . GLY A 1 182 ? -7.423 -4.193 10.862 1.00 70.31 182 GLY A CA 1
ATOM 1410 C C . GLY A 1 182 ? -6.028 -3.927 10.284 1.00 70.31 182 GLY A C 1
ATOM 1411 O O . GLY A 1 182 ? -5.924 -3.192 9.302 1.00 70.31 182 GLY A O 1
ATOM 1412 N N . ILE A 1 183 ? -4.969 -4.507 10.863 1.00 84.25 183 ILE A N 1
ATOM 1413 C CA . ILE A 1 183 ? -3.592 -4.324 10.397 1.00 84.25 183 ILE A CA 1
ATOM 1414 C C . ILE A 1 183 ? -3.426 -5.024 9.034 1.00 84.25 183 ILE A C 1
ATOM 1416 O O . ILE A 1 183 ? -3.884 -6.160 8.860 1.00 84.25 183 ILE A O 1
ATOM 1420 N N . PRO A 1 184 ? -2.805 -4.363 8.042 1.00 84.62 184 PRO A N 1
ATOM 1421 C CA . PRO A 1 184 ? -2.476 -4.964 6.757 1.00 84.62 184 PRO A CA 1
ATOM 1422 C C . PRO A 1 184 ? -1.595 -6.216 6.864 1.00 84.62 184 PRO A C 1
ATOM 1424 O O . PRO A 1 184 ? -0.782 -6.346 7.775 1.00 84.62 184 PRO A O 1
ATOM 1427 N N . PHE A 1 185 ? -1.730 -7.117 5.892 1.00 87.38 185 PHE A N 1
ATOM 1428 C CA . PHE A 1 185 ? -0.916 -8.323 5.786 1.00 87.38 185 PHE A CA 1
ATOM 1429 C C . PHE A 1 185 ? -0.291 -8.398 4.395 1.00 87.38 185 PHE A C 1
ATOM 1431 O O . PHE A 1 185 ? -0.977 -8.136 3.403 1.00 87.38 185 PHE A O 1
ATOM 1438 N N . ILE A 1 186 ? 0.987 -8.765 4.348 1.00 86.75 186 ILE A N 1
ATOM 1439 C CA . ILE A 1 186 ? 1.757 -9.046 3.139 1.00 86.75 186 ILE A CA 1
ATOM 1440 C C . ILE A 1 186 ? 2.207 -10.502 3.217 1.00 86.75 186 ILE A C 1
ATOM 1442 O O . ILE A 1 186 ? 2.840 -10.926 4.187 1.00 86.75 186 ILE A O 1
ATOM 1446 N N . SER A 1 187 ? 1.877 -11.287 2.196 1.00 82.62 187 SER A N 1
ATOM 1447 C CA . SER A 1 187 ? 2.297 -12.681 2.159 1.00 82.62 187 SER A CA 1
ATOM 1448 C C . SER A 1 187 ? 3.796 -12.789 1.888 1.00 82.62 187 SER A C 1
ATOM 1450 O O . SER A 1 187 ? 4.388 -11.981 1.176 1.00 82.62 187 SER A O 1
ATOM 1452 N N . MET A 1 188 ? 4.408 -13.845 2.415 1.00 79.56 188 MET A N 1
ATOM 1453 C CA . MET A 1 188 ? 5.778 -14.224 2.080 1.00 79.56 188 MET A CA 1
ATOM 1454 C C . MET A 1 188 ? 5.961 -14.369 0.559 1.00 79.56 188 MET A C 1
ATOM 1456 O O . MET A 1 188 ? 6.988 -13.956 0.033 1.00 79.56 188 MET A O 1
ATOM 1460 N N . ALA A 1 189 ? 4.953 -14.899 -0.143 1.00 73.94 189 ALA A N 1
ATOM 1461 C CA . ALA A 1 189 ? 4.955 -14.997 -1.601 1.00 73.94 189 ALA A CA 1
ATOM 1462 C C . ALA A 1 189 ? 5.119 -13.619 -2.258 1.00 73.94 189 ALA A C 1
ATOM 1464 O O . ALA A 1 189 ? 6.050 -13.440 -3.030 1.00 73.94 189 ALA A O 1
ATOM 1465 N N . ALA A 1 190 ? 4.332 -12.617 -1.849 1.00 70.81 190 ALA A N 1
ATOM 1466 C CA . ALA A 1 190 ? 4.462 -11.258 -2.374 1.00 70.81 190 ALA A CA 1
ATOM 1467 C C . ALA A 1 190 ? 5.855 -10.657 -2.111 1.00 70.81 190 ALA A C 1
ATOM 1469 O O . ALA A 1 190 ? 6.379 -9.928 -2.937 1.00 70.81 190 ALA A O 1
ATOM 1470 N N . ILE A 1 191 ? 6.512 -10.980 -0.995 1.00 74.94 191 ILE A N 1
ATOM 1471 C CA . ILE A 1 191 ? 7.873 -10.483 -0.721 1.00 74.94 191 ILE A CA 1
ATOM 1472 C C . ILE A 1 191 ? 8.926 -11.080 -1.670 1.00 74.94 191 ILE A C 1
ATOM 1474 O O . ILE A 1 191 ? 9.876 -10.384 -2.030 1.00 74.94 191 ILE A O 1
ATOM 1478 N N . PHE A 1 192 ? 8.777 -12.350 -2.061 1.00 67.25 192 PHE A N 1
ATOM 1479 C CA . PHE A 1 192 ? 9.770 -13.081 -2.861 1.00 67.25 192 PHE A CA 1
ATOM 1480 C C . PHE A 1 192 ? 9.441 -13.178 -4.358 1.00 67.25 192 PHE A C 1
ATOM 1482 O O . PHE A 1 192 ? 10.327 -13.491 -5.150 1.00 67.25 192 PHE A O 1
ATOM 1489 N N . GLU A 1 193 ? 8.196 -12.922 -4.761 1.00 62.19 193 GLU A N 1
ATOM 1490 C CA . GLU A 1 193 ? 7.787 -12.845 -6.172 1.00 62.19 193 GLU A CA 1
ATOM 1491 C C . GLU A 1 193 ? 8.352 -11.600 -6.869 1.00 62.19 193 GLU A C 1
ATOM 1493 O O . GLU A 1 193 ? 8.525 -11.590 -8.089 1.00 62.19 193 GLU A O 1
ATOM 1498 N N . HIS A 1 194 ? 8.686 -10.567 -6.097 1.00 61.69 194 HIS A N 1
ATOM 1499 C CA . HIS A 1 194 ? 9.234 -9.314 -6.595 1.00 61.69 194 HIS A CA 1
ATOM 1500 C C . HIS A 1 194 ? 10.753 -9.243 -6.418 1.00 61.69 194 HIS A C 1
ATOM 1502 O O . HIS A 1 194 ? 11.337 -9.862 -5.525 1.00 61.69 194 HIS A O 1
ATOM 1508 N N . SER A 1 195 ? 11.421 -8.463 -7.272 1.00 65.56 195 SER A N 1
ATOM 1509 C CA . SER A 1 195 ? 12.858 -8.236 -7.107 1.00 65.56 195 SER A CA 1
ATOM 1510 C C . SER A 1 195 ? 13.120 -7.469 -5.806 1.00 65.56 195 SER A C 1
ATOM 1512 O O . SER A 1 195 ? 12.278 -6.699 -5.340 1.00 65.56 195 SER A O 1
ATOM 1514 N N . HIS A 1 196 ? 14.320 -7.603 -5.232 1.00 72.75 196 HIS A N 1
ATOM 1515 C CA . HIS A 1 196 ? 14.679 -6.881 -4.002 1.00 72.75 196 HIS A CA 1
ATOM 1516 C C . HIS A 1 196 ? 14.513 -5.353 -4.153 1.00 72.75 196 HIS A C 1
ATOM 1518 O O . HIS A 1 196 ? 14.300 -4.649 -3.173 1.00 72.75 196 HIS A O 1
ATOM 1524 N N . GLN A 1 197 ? 14.579 -4.833 -5.386 1.00 63.34 197 GLN A N 1
ATOM 1525 C CA . GLN A 1 197 ? 14.398 -3.411 -5.696 1.00 63.34 197 GLN A CA 1
ATOM 1526 C C . GLN A 1 197 ? 12.943 -2.937 -5.557 1.00 63.34 197 GLN A C 1
ATOM 1528 O O . GLN A 1 197 ? 12.697 -1.742 -5.408 1.00 63.34 197 GLN A O 1
ATOM 1533 N N . GLN A 1 198 ? 11.984 -3.858 -5.605 1.00 69.31 198 GLN A N 1
ATOM 1534 C CA . GLN A 1 198 ? 10.554 -3.582 -5.477 1.00 69.31 198 GLN A CA 1
ATOM 1535 C C . GLN A 1 198 ? 10.042 -3.798 -4.048 1.00 69.31 198 GLN A C 1
ATOM 1537 O O . GLN A 1 198 ? 8.896 -3.460 -3.763 1.00 69.31 198 GLN A O 1
ATOM 1542 N N . LEU A 1 199 ? 10.886 -4.300 -3.139 1.00 80.56 199 LEU A N 1
ATOM 1543 C CA . LEU A 1 199 ? 10.514 -4.604 -1.758 1.00 80.56 199 LEU A CA 1
ATOM 1544 C C . LEU A 1 199 ? 9.832 -3.419 -1.060 1.00 80.56 199 LEU A C 1
ATOM 1546 O O . LEU A 1 199 ? 8.759 -3.586 -0.488 1.00 80.56 199 LEU A O 1
ATOM 1550 N N . ASP A 1 200 ? 10.396 -2.214 -1.168 1.00 83.44 200 ASP A N 1
ATOM 1551 C CA . ASP A 1 200 ? 9.816 -1.018 -0.547 1.00 83.44 200 ASP A CA 1
ATOM 1552 C C . ASP A 1 200 ? 8.409 -0.711 -1.094 1.00 83.44 200 ASP A C 1
ATOM 1554 O O . ASP A 1 200 ? 7.531 -0.286 -0.349 1.00 83.44 200 ASP A O 1
ATOM 1558 N N . GLN A 1 201 ? 8.150 -0.967 -2.381 1.00 77.25 201 GLN A N 1
ATOM 1559 C CA . GLN A 1 201 ? 6.834 -0.733 -2.994 1.00 77.25 201 GLN A CA 1
ATOM 1560 C C . GLN A 1 201 ? 5.786 -1.696 -2.433 1.00 77.25 201 GLN A C 1
ATOM 1562 O O . GLN A 1 201 ? 4.678 -1.275 -2.090 1.00 77.25 201 GLN A O 1
ATOM 1567 N N . VAL A 1 202 ? 6.175 -2.963 -2.282 1.00 81.50 202 VAL A N 1
ATOM 1568 C CA . VAL A 1 202 ? 5.354 -4.021 -1.684 1.00 81.50 202 VAL A CA 1
ATOM 1569 C C . VAL A 1 202 ? 5.049 -3.687 -0.226 1.00 81.50 202 VAL A C 1
ATOM 1571 O O . VAL A 1 202 ? 3.889 -3.704 0.183 1.00 81.50 202 VAL A O 1
ATOM 1574 N N . LEU A 1 203 ? 6.073 -3.306 0.546 1.00 85.69 203 LEU A N 1
ATOM 1575 C CA . LEU A 1 203 ? 5.928 -2.900 1.945 1.00 85.69 203 LEU A CA 1
ATOM 1576 C C . LEU A 1 203 ? 5.052 -1.651 2.098 1.00 85.69 203 LEU A C 1
ATOM 1578 O O . LEU A 1 203 ? 4.325 -1.540 3.079 1.00 85.69 203 LEU A O 1
ATOM 1582 N N . MET A 1 204 ? 5.065 -0.732 1.132 1.00 82.56 204 MET A N 1
ATOM 1583 C CA . MET A 1 204 ? 4.221 0.468 1.131 1.00 82.56 204 MET A CA 1
ATOM 1584 C C . MET A 1 204 ? 2.795 0.236 0.602 1.00 82.56 204 MET A C 1
ATOM 1586 O O . MET A 1 204 ? 2.043 1.203 0.486 1.00 82.56 204 MET A O 1
ATOM 1590 N N . PHE A 1 205 ? 2.408 -1.004 0.271 1.00 75.94 205 PHE A N 1
ATOM 1591 C CA . PHE A 1 205 ? 1.109 -1.331 -0.340 1.00 75.94 205 PHE A CA 1
ATOM 1592 C C . PHE A 1 205 ? 0.802 -0.497 -1.587 1.00 75.94 205 PHE A C 1
ATOM 1594 O O . PHE A 1 205 ? -0.361 -0.192 -1.871 1.00 75.94 205 PHE A O 1
ATOM 1601 N N . ARG A 1 206 ? 1.840 -0.095 -2.328 1.00 64.38 206 ARG A N 1
ATOM 1602 C CA . ARG A 1 206 ? 1.631 0.612 -3.585 1.00 64.38 206 ARG A CA 1
ATOM 1603 C C . ARG A 1 206 ? 1.085 -0.410 -4.582 1.00 64.38 206 ARG A C 1
ATOM 1605 O O . ARG A 1 206 ? 1.755 -1.420 -4.801 1.00 64.38 206 ARG A O 1
ATOM 1612 N N . PRO A 1 207 ? -0.124 -0.209 -5.145 1.00 48.47 207 PRO A N 1
ATOM 1613 C CA . PRO A 1 207 ? -0.585 -1.062 -6.231 1.00 48.47 207 PRO A CA 1
ATOM 1614 C C . PRO A 1 207 ? 0.474 -1.053 -7.338 1.00 48.47 207 PRO A C 1
ATOM 1616 O O . PRO A 1 207 ? 1.138 -0.036 -7.536 1.00 48.47 207 PRO A O 1
ATOM 1619 N N . GLU A 1 208 ? 0.599 -2.142 -8.097 1.00 48.44 208 GLU A N 1
ATOM 1620 C CA . GLU A 1 208 ? 1.494 -2.243 -9.269 1.00 48.44 208 GLU A CA 1
ATOM 1621 C C . GLU A 1 208 ? 1.195 -1.207 -10.385 1.00 48.44 208 GLU A C 1
ATOM 1623 O O . GLU A 1 208 ? 1.792 -1.230 -11.463 1.00 48.44 208 GLU A O 1
ATOM 1628 N N . ALA A 1 209 ? 0.298 -0.255 -10.134 1.00 45.38 209 ALA A N 1
ATOM 1629 C CA . ALA A 1 209 ? 0.047 0.906 -10.965 1.00 45.38 209 ALA A CA 1
ATOM 1630 C C . ALA A 1 209 ? 1.164 1.949 -10.767 1.00 45.38 209 ALA A C 1
ATOM 1632 O O . ALA A 1 209 ? 1.086 2.817 -9.899 1.00 45.38 209 ALA A O 1
ATOM 1633 N N . GLY A 1 210 ? 2.211 1.878 -11.591 1.00 47.91 210 GLY A N 1
ATOM 1634 C CA . GLY A 1 210 ? 3.212 2.954 -11.656 1.00 47.91 210 GLY A CA 1
ATOM 1635 C C . GLY A 1 210 ? 4.262 2.830 -12.758 1.00 47.91 210 GLY A C 1
ATOM 1636 O O . GLY A 1 210 ? 4.743 3.836 -13.268 1.00 47.91 210 GLY A O 1
ATOM 1637 N N . ARG A 1 211 ? 4.586 1.611 -13.202 1.00 50.56 211 ARG A N 1
ATOM 1638 C CA . ARG A 1 211 ? 5.578 1.386 -14.274 1.00 50.56 211 ARG A CA 1
ATOM 1639 C C . ARG A 1 211 ? 5.097 0.393 -15.321 1.00 50.56 211 ARG A C 1
ATOM 1641 O O . ARG A 1 211 ? 5.202 0.670 -16.511 1.00 50.56 211 ARG A O 1
ATOM 1648 N N . TRP A 1 212 ? 4.530 -0.734 -14.888 1.00 51.69 212 TRP A N 1
ATOM 1649 C CA . TRP A 1 212 ? 4.105 -1.796 -15.799 1.00 51.69 212 TRP A CA 1
ATOM 1650 C C . TRP A 1 212 ? 2.903 -1.389 -16.653 1.00 51.69 212 TRP A C 1
ATOM 1652 O O . TRP A 1 212 ? 2.910 -1.647 -17.849 1.00 51.69 212 TRP A O 1
ATOM 1662 N N . ASP A 1 213 ? 1.927 -0.665 -16.098 1.00 56.62 213 ASP A N 1
ATOM 1663 C CA . ASP A 1 213 ? 0.796 -0.140 -16.877 1.00 56.62 213 ASP A CA 1
ATOM 1664 C C . ASP A 1 213 ? 1.232 0.904 -17.912 1.00 56.62 213 ASP A C 1
ATOM 1666 O O . ASP A 1 213 ? 0.807 0.845 -19.067 1.00 56.62 213 ASP A O 1
ATOM 1670 N N . THR A 1 214 ? 2.144 1.808 -17.544 1.00 62.69 214 THR A N 1
ATOM 1671 C CA . THR A 1 214 ? 2.725 2.796 -18.467 1.00 62.69 214 THR A CA 1
ATOM 1672 C C . THR A 1 214 ? 3.545 2.111 -19.561 1.00 62.69 214 THR A C 1
ATOM 1674 O O . THR A 1 214 ? 3.379 2.410 -20.743 1.00 62.69 214 THR A O 1
ATOM 1677 N N . TYR A 1 215 ? 4.382 1.131 -19.208 1.00 75.81 215 TYR A N 1
ATOM 1678 C CA . TYR A 1 215 ? 5.118 0.329 -20.186 1.00 75.81 215 TYR A CA 1
ATOM 1679 C C . TYR A 1 215 ? 4.193 -0.518 -21.052 1.00 75.81 215 TYR A C 1
ATOM 1681 O O . TYR A 1 215 ? 4.439 -0.623 -22.247 1.00 75.81 215 TYR A O 1
ATOM 1689 N N . ASN A 1 216 ? 3.093 -1.047 -20.519 1.00 74.19 216 ASN A N 1
ATOM 1690 C CA . ASN A 1 216 ? 2.085 -1.757 -21.300 1.00 74.19 216 ASN A CA 1
ATOM 1691 C C . ASN A 1 216 ? 1.420 -0.836 -22.320 1.00 74.19 216 ASN A C 1
ATOM 1693 O O . ASN A 1 216 ? 1.300 -1.226 -23.479 1.00 74.19 216 ASN A O 1
ATOM 1697 N N . GLN A 1 217 ? 1.054 0.391 -21.942 1.00 73.81 217 GLN A N 1
ATOM 1698 C CA . GLN A 1 217 ? 0.545 1.389 -22.890 1.00 73.81 217 GLN A CA 1
ATOM 1699 C C . GLN A 1 217 ? 1.583 1.712 -23.976 1.00 73.81 217 GLN A C 1
ATOM 1701 O O . GLN A 1 217 ? 1.251 1.724 -25.162 1.00 73.81 217 GLN A O 1
ATOM 1706 N N . ILE A 1 218 ? 2.855 1.876 -23.599 1.00 80.44 218 ILE A N 1
ATOM 1707 C CA . ILE A 1 218 ? 3.956 2.094 -24.549 1.00 80.44 218 ILE A CA 1
ATOM 1708 C C . ILE A 1 218 ? 4.167 0.870 -25.456 1.00 80.44 218 ILE A C 1
ATOM 1710 O O . ILE A 1 218 ? 4.386 1.026 -26.654 1.00 80.44 218 ILE A O 1
ATOM 1714 N N . TYR A 1 219 ? 4.037 -0.353 -24.943 1.00 84.75 219 TYR A N 1
ATOM 1715 C CA . TYR A 1 219 ? 4.118 -1.571 -25.748 1.00 84.75 219 TYR A CA 1
ATOM 1716 C C . TYR A 1 219 ? 2.948 -1.694 -26.726 1.00 84.75 219 TYR A C 1
ATOM 1718 O O . TYR A 1 219 ? 3.155 -2.148 -27.850 1.00 84.75 219 TYR A O 1
ATOM 1726 N N . GLN A 1 220 ? 1.736 -1.279 -26.344 1.00 80.50 220 GLN A N 1
ATOM 1727 C CA . GLN A 1 220 ? 0.612 -1.201 -27.282 1.00 80.50 220 GLN A CA 1
ATOM 1728 C C . GLN A 1 220 ? 0.891 -0.170 -28.379 1.00 80.50 220 GLN A C 1
ATOM 1730 O O . GLN A 1 220 ? 0.685 -0.461 -29.555 1.00 80.50 220 GLN A O 1
ATOM 1735 N N . TYR A 1 221 ? 1.450 0.989 -28.021 1.00 84.06 221 TYR A N 1
ATOM 1736 C CA . TYR A 1 221 ? 1.907 1.974 -28.998 1.00 84.06 221 TYR A CA 1
ATOM 1737 C C . TYR A 1 221 ? 2.966 1.384 -29.947 1.00 84.06 221 TYR A C 1
ATOM 1739 O O . TYR A 1 221 ? 2.791 1.447 -31.164 1.00 84.06 221 TYR A O 1
ATOM 1747 N N . PHE A 1 222 ? 3.997 0.706 -29.430 1.00 89.56 222 PHE A N 1
ATOM 1748 C CA . PHE A 1 222 ? 5.013 0.033 -30.249 1.00 89.56 222 PHE A CA 1
ATOM 1749 C C . PHE A 1 222 ? 4.410 -0.999 -31.200 1.00 89.56 222 PHE A C 1
ATOM 1751 O O . PHE A 1 222 ? 4.793 -1.027 -32.361 1.00 89.56 222 PHE A O 1
ATOM 1758 N N . LYS A 1 223 ? 3.419 -1.792 -30.768 1.00 86.00 223 LYS A N 1
ATOM 1759 C CA . LYS A 1 223 ? 2.736 -2.754 -31.655 1.00 86.00 223 LYS A CA 1
ATOM 1760 C C . LYS A 1 223 ? 2.061 -2.087 -32.852 1.00 86.00 223 LYS A C 1
ATOM 1762 O O . LYS A 1 223 ? 1.921 -2.730 -33.885 1.00 86.00 223 LYS A O 1
ATOM 1767 N N . THR A 1 224 ? 1.616 -0.839 -32.704 1.00 86.44 224 THR A N 1
ATOM 1768 C CA . THR A 1 224 ? 0.970 -0.092 -33.795 1.00 86.44 224 THR A CA 1
ATOM 1769 C C . THR A 1 224 ? 1.953 0.657 -34.689 1.00 86.44 224 THR A C 1
ATOM 1771 O O . THR A 1 224 ? 1.649 0.856 -35.859 1.00 86.44 224 THR A O 1
ATOM 1774 N N . GLN A 1 225 ? 3.097 1.096 -34.154 1.00 84.88 225 GLN A N 1
ATOM 1775 C CA . GLN A 1 225 ? 4.017 1.997 -34.860 1.00 84.88 225 GLN A CA 1
ATOM 1776 C C . GLN A 1 225 ? 5.300 1.330 -35.357 1.00 84.88 225 GLN A C 1
ATOM 1778 O O . GLN A 1 225 ? 5.899 1.823 -36.308 1.00 84.88 225 GLN A O 1
ATOM 1783 N N . PHE A 1 226 ? 5.770 0.271 -34.697 1.00 90.50 226 PHE A N 1
ATOM 1784 C CA . PHE A 1 226 ? 7.026 -0.380 -35.063 1.00 90.50 226 PHE A CA 1
ATOM 1785 C C . PHE A 1 226 ? 6.791 -1.392 -36.174 1.00 90.50 226 PHE A C 1
ATOM 1787 O O . PHE A 1 226 ? 5.899 -2.234 -36.093 1.00 90.50 226 PHE A O 1
ATOM 1794 N N . GLU A 1 227 ? 7.627 -1.307 -37.201 1.00 89.75 227 GLU A N 1
ATOM 1795 C CA . GLU A 1 227 ? 7.560 -2.166 -38.383 1.00 89.75 227 GLU A CA 1
ATOM 1796 C C . GLU A 1 227 ? 8.616 -3.284 -38.324 1.00 89.75 227 GLU A C 1
ATOM 1798 O O . GLU A 1 227 ? 8.405 -4.361 -38.879 1.00 89.75 227 GLU A O 1
ATOM 1803 N N . TYR A 1 228 ? 9.728 -3.073 -37.603 1.00 92.31 228 TYR A N 1
ATOM 1804 C CA . TYR A 1 228 ? 10.887 -3.973 -37.624 1.00 92.31 228 TYR A CA 1
ATOM 1805 C C . TYR A 1 228 ? 11.169 -4.624 -36.264 1.00 92.31 228 TYR A C 1
ATOM 1807 O O . TYR A 1 228 ? 11.571 -5.790 -36.202 1.00 92.31 228 TYR A O 1
ATOM 1815 N N . ALA A 1 229 ? 10.983 -3.898 -35.158 1.00 90.50 229 ALA A N 1
ATOM 1816 C CA . ALA A 1 229 ? 11.225 -4.432 -33.821 1.00 90.50 229 ALA A CA 1
ATOM 1817 C C . ALA A 1 229 ? 10.050 -5.282 -33.313 1.00 90.50 229 ALA A C 1
ATOM 1819 O O . ALA A 1 229 ? 8.964 -4.786 -33.020 1.00 90.50 229 ALA A O 1
ATOM 1820 N N . GLU A 1 230 ? 10.293 -6.579 -33.110 1.00 91.31 230 GLU A N 1
ATOM 1821 C CA . GLU A 1 230 ? 9.304 -7.476 -32.511 1.00 91.31 230 GLU A CA 1
ATOM 1822 C C . GLU A 1 230 ? 9.046 -7.123 -31.035 1.00 91.31 230 GLU A C 1
ATOM 1824 O O . GLU A 1 230 ? 9.913 -7.290 -30.169 1.00 91.31 230 GLU A O 1
ATOM 1829 N N . VAL A 1 231 ? 7.822 -6.685 -30.727 1.00 89.12 231 VAL A N 1
ATOM 1830 C CA . VAL A 1 231 ? 7.457 -6.203 -29.385 1.00 89.12 231 VAL A CA 1
ATOM 1831 C C . VAL A 1 231 ? 7.618 -7.272 -28.304 1.00 89.12 231 VAL A C 1
ATOM 1833 O O . VAL A 1 231 ? 8.059 -6.952 -27.204 1.00 89.12 231 VAL A O 1
ATOM 1836 N N . ALA A 1 232 ? 7.370 -8.548 -28.610 1.00 86.44 232 ALA A N 1
ATOM 1837 C CA . ALA A 1 232 ? 7.586 -9.642 -27.658 1.00 86.44 232 ALA A CA 1
ATOM 1838 C C . ALA A 1 232 ? 9.060 -9.752 -27.216 1.00 86.44 232 ALA A C 1
ATOM 1840 O O . ALA A 1 232 ? 9.357 -10.010 -26.049 1.00 86.44 232 ALA A O 1
ATOM 1841 N N . LYS A 1 233 ? 10.008 -9.486 -28.125 1.00 89.81 233 LYS A N 1
ATOM 1842 C CA . LYS A 1 233 ? 11.435 -9.427 -27.784 1.00 89.81 233 LYS A CA 1
ATOM 1843 C C . LYS A 1 233 ? 11.765 -8.180 -26.966 1.00 89.81 233 LYS A C 1
ATOM 1845 O O . LYS A 1 233 ? 12.552 -8.286 -26.027 1.00 89.81 233 LYS A O 1
ATOM 1850 N N . LEU A 1 234 ? 11.143 -7.034 -27.265 1.00 88.06 234 LEU A N 1
ATOM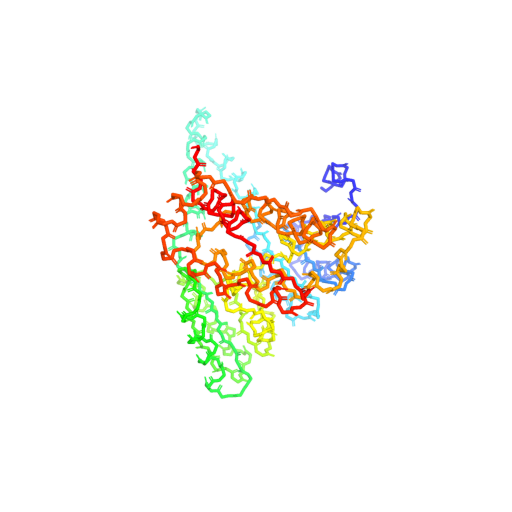 1851 C CA . LEU A 1 234 ? 11.301 -5.800 -26.480 1.00 88.06 234 LEU A CA 1
ATOM 1852 C C . LEU A 1 234 ? 10.806 -5.980 -25.039 1.00 88.06 234 LEU A C 1
ATOM 1854 O O . LEU A 1 234 ? 11.483 -5.549 -24.109 1.00 88.06 234 LEU A O 1
ATOM 1858 N N . GLN A 1 235 ? 9.677 -6.667 -24.850 1.00 83.50 235 GLN A N 1
ATOM 1859 C CA . GLN A 1 235 ? 9.129 -7.018 -23.534 1.00 83.50 235 GLN A CA 1
ATOM 1860 C C . GLN A 1 235 ? 10.084 -7.869 -22.699 1.00 83.50 235 GLN A C 1
ATOM 1862 O O . GLN A 1 235 ? 10.094 -7.768 -21.479 1.00 83.50 235 GLN A O 1
ATOM 1867 N N . ARG A 1 236 ? 10.925 -8.673 -23.352 1.00 83.94 236 ARG A N 1
ATOM 1868 C CA . ARG A 1 236 ? 11.907 -9.512 -22.668 1.00 83.94 236 ARG A CA 1
ATOM 1869 C C . ARG A 1 236 ? 13.183 -8.762 -22.284 1.00 83.94 236 ARG A C 1
ATOM 1871 O O . ARG A 1 236 ? 13.774 -9.081 -21.260 1.00 83.94 236 ARG A O 1
ATOM 1878 N N . VAL A 1 237 ? 13.650 -7.824 -23.114 1.00 88.81 237 VAL A N 1
ATOM 1879 C CA . VAL A 1 237 ? 14.984 -7.215 -22.933 1.00 88.81 237 VAL A CA 1
ATOM 1880 C C . VAL A 1 237 ? 14.972 -5.817 -22.333 1.00 88.81 237 VAL A C 1
ATOM 1882 O O . VAL A 1 237 ? 15.951 -5.445 -21.694 1.00 88.81 237 VAL A O 1
ATOM 1885 N N . LEU A 1 238 ? 13.910 -5.031 -22.534 1.00 87.88 238 LEU A N 1
ATOM 1886 C CA . LEU A 1 238 ? 13.876 -3.653 -22.045 1.00 87.88 238 LEU A CA 1
ATOM 1887 C C . LEU A 1 238 ? 13.699 -3.552 -20.524 1.00 87.88 238 LEU A C 1
ATOM 1889 O O . LEU A 1 238 ? 14.410 -2.736 -19.949 1.00 87.88 238 LEU A O 1
ATOM 1893 N N . PRO A 1 239 ? 12.847 -4.348 -19.845 1.00 84.38 239 PRO A N 1
ATOM 1894 C CA . PRO A 1 239 ? 12.711 -4.250 -18.390 1.00 84.38 239 PRO A CA 1
ATOM 1895 C C . PRO A 1 239 ? 14.027 -4.460 -17.617 1.00 84.38 239 PRO A C 1
ATOM 1897 O O . PRO A 1 239 ? 14.420 -3.541 -16.903 1.00 84.38 239 PRO A O 1
ATOM 1900 N N . PRO A 1 240 ? 14.789 -5.560 -17.814 1.00 81.12 240 PRO A N 1
ATOM 1901 C CA . PRO A 1 240 ? 16.049 -5.742 -17.090 1.00 81.12 240 PRO A CA 1
ATOM 1902 C C . PRO A 1 240 ? 17.099 -4.683 -17.459 1.00 81.12 240 PRO A C 1
ATOM 1904 O O . PRO A 1 240 ? 17.850 -4.235 -16.600 1.00 81.12 240 PRO A O 1
ATOM 1907 N N . LEU A 1 241 ? 17.120 -4.216 -18.716 1.00 88.38 241 LEU A N 1
ATOM 1908 C CA . LEU A 1 241 ? 17.984 -3.104 -19.121 1.00 88.38 241 LEU A CA 1
ATOM 1909 C C . LEU A 1 241 ? 17.616 -1.803 -18.391 1.00 88.38 241 LEU A C 1
ATOM 1911 O O . LEU A 1 241 ? 18.500 -1.060 -17.971 1.00 88.38 241 LEU A O 1
ATOM 1915 N N . MET A 1 242 ? 16.323 -1.509 -18.244 1.00 86.50 242 MET A N 1
ATOM 1916 C CA . MET A 1 242 ? 15.872 -0.331 -17.508 1.00 86.50 242 MET A CA 1
ATOM 1917 C C . MET A 1 242 ? 16.238 -0.410 -16.037 1.00 86.50 242 MET A C 1
ATOM 1919 O O . MET A 1 242 ? 16.612 0.617 -15.473 1.00 86.50 242 MET A O 1
ATOM 1923 N N . ASP A 1 243 ? 16.158 -1.585 -15.425 1.00 80.88 243 ASP A N 1
ATOM 1924 C CA . ASP A 1 243 ? 16.540 -1.771 -14.026 1.00 80.88 243 ASP A CA 1
ATOM 1925 C C . ASP A 1 243 ? 18.044 -1.528 -13.829 1.00 80.88 243 ASP A C 1
ATOM 1927 O O . ASP A 1 243 ? 18.431 -0.763 -12.936 1.00 80.88 243 ASP A O 1
ATOM 1931 N N . ASP A 1 244 ? 18.887 -2.050 -14.727 1.00 85.25 244 ASP A N 1
ATOM 1932 C CA . ASP A 1 244 ? 20.333 -1.791 -14.738 1.00 85.25 244 ASP A CA 1
ATOM 1933 C C . ASP A 1 244 ? 20.637 -0.290 -14.874 1.00 85.25 244 ASP A C 1
ATOM 1935 O O . ASP A 1 244 ? 21.372 0.286 -14.067 1.00 85.25 244 ASP A O 1
ATOM 1939 N N . LEU A 1 245 ? 20.046 0.377 -15.871 1.00 86.50 245 LEU A N 1
ATOM 1940 C CA . LEU A 1 245 ? 20.290 1.800 -16.133 1.00 86.50 245 LEU A CA 1
ATOM 1941 C C . LEU A 1 245 ? 19.738 2.698 -15.021 1.00 86.50 245 LEU A C 1
ATOM 1943 O O . LEU A 1 245 ? 20.395 3.659 -14.623 1.00 86.50 245 LEU A O 1
ATOM 1947 N N . THR A 1 246 ? 18.567 2.372 -14.472 1.00 82.44 246 THR A N 1
ATOM 1948 C CA . THR A 1 246 ? 17.978 3.112 -13.345 1.00 82.44 246 THR A CA 1
ATOM 1949 C C . THR A 1 246 ? 18.871 3.013 -12.116 1.00 82.44 246 THR A C 1
ATOM 1951 O O . THR A 1 246 ? 19.095 4.013 -11.437 1.00 82.44 246 THR A O 1
ATOM 1954 N N . THR A 1 247 ? 19.428 1.830 -11.855 1.00 80.81 247 THR A N 1
ATOM 1955 C CA . THR A 1 247 ? 20.330 1.601 -10.721 1.00 80.81 247 THR A CA 1
ATOM 1956 C C . THR A 1 247 ? 21.648 2.356 -10.890 1.00 80.81 247 THR A C 1
ATOM 1958 O O . THR A 1 247 ? 22.131 2.969 -9.941 1.00 80.81 247 THR A O 1
ATOM 1961 N N . LEU A 1 248 ? 22.224 2.341 -12.096 1.00 84.00 248 LEU A N 1
ATOM 1962 C CA . LEU A 1 248 ? 23.512 2.980 -12.378 1.00 84.00 248 LEU A CA 1
ATOM 1963 C C . LEU A 1 248 ? 23.442 4.510 -12.372 1.00 84.00 248 LEU A C 1
ATOM 1965 O O . LEU A 1 248 ? 24.385 5.156 -11.920 1.00 84.00 248 LEU A O 1
ATOM 1969 N N . TYR A 1 249 ? 22.342 5.081 -12.867 1.00 83.88 249 TYR A N 1
ATOM 1970 C CA . TYR A 1 249 ? 22.214 6.523 -13.101 1.00 83.88 249 TYR A CA 1
ATOM 1971 C C . TYR A 1 249 ? 21.204 7.222 -12.181 1.00 83.88 249 TYR A C 1
ATOM 1973 O O . TYR A 1 249 ? 21.033 8.430 -12.296 1.00 83.88 249 TYR A O 1
ATOM 1981 N N . GLN A 1 250 ? 20.562 6.492 -11.260 1.00 81.56 250 GLN A N 1
ATOM 1982 C CA . GLN A 1 250 ? 19.576 7.017 -10.301 1.00 81.56 250 GLN A CA 1
ATOM 1983 C C . GLN A 1 250 ? 18.460 7.834 -10.977 1.00 81.56 250 GLN A C 1
ATOM 1985 O O . GLN A 1 250 ? 18.142 8.950 -10.575 1.00 81.56 250 GLN A O 1
ATOM 1990 N N . LEU A 1 251 ? 17.883 7.271 -12.041 1.00 76.06 251 LEU A N 1
ATOM 1991 C CA . LEU A 1 251 ? 16.915 7.964 -12.895 1.00 76.06 251 LEU A CA 1
ATOM 1992 C C . LEU A 1 251 ? 15.591 8.246 -12.166 1.00 76.06 251 LEU A C 1
ATOM 1994 O O . LEU A 1 251 ? 15.083 7.377 -11.455 1.00 76.06 251 LEU A O 1
ATOM 1998 N N . THR A 1 252 ? 14.987 9.409 -12.415 1.00 77.31 252 THR A N 1
ATOM 1999 C CA . THR A 1 252 ? 13.613 9.736 -11.986 1.00 77.31 252 THR A CA 1
ATOM 2000 C C . THR A 1 252 ? 12.567 9.004 -12.834 1.00 77.31 252 THR A C 1
ATOM 2002 O O . THR A 1 252 ? 12.878 8.505 -13.915 1.00 77.31 252 THR A O 1
ATOM 2005 N N . GLU A 1 253 ? 11.310 8.945 -12.386 1.00 67.81 253 GLU A N 1
ATOM 2006 C CA . GLU A 1 253 ? 10.228 8.272 -13.131 1.00 67.81 253 GLU A CA 1
ATOM 2007 C C . GLU A 1 253 ? 10.055 8.832 -14.556 1.00 67.81 253 GLU A C 1
ATOM 2009 O O . GLU A 1 253 ? 10.053 8.066 -15.523 1.00 67.81 253 GLU A O 1
ATOM 2014 N N . ASP A 1 254 ? 10.039 10.158 -14.714 1.00 72.12 254 ASP A N 1
ATOM 2015 C CA . ASP A 1 254 ? 9.938 10.812 -16.029 1.00 72.12 254 ASP A CA 1
ATOM 2016 C C . ASP A 1 254 ? 11.110 10.454 -16.956 1.00 72.12 254 ASP A C 1
ATOM 2018 O O . ASP A 1 254 ? 10.927 10.180 -18.146 1.00 72.12 254 ASP A O 1
ATOM 2022 N N . GLN A 1 255 ? 12.330 10.401 -16.409 1.00 79.12 255 GLN A N 1
ATOM 2023 C CA . GLN A 1 255 ? 13.524 10.027 -17.169 1.00 79.12 255 GLN A CA 1
ATOM 2024 C C . GLN A 1 255 ? 13.466 8.574 -17.627 1.00 79.12 255 GLN A C 1
ATOM 2026 O O . GLN A 1 255 ? 13.870 8.259 -18.745 1.00 79.12 255 GLN A O 1
ATOM 2031 N N . GLN A 1 256 ? 12.946 7.684 -16.786 1.00 79.88 256 GLN A N 1
ATOM 2032 C CA . GLN A 1 256 ? 12.807 6.274 -17.124 1.00 79.88 256 GLN A CA 1
ATOM 2033 C C . GLN A 1 256 ? 11.778 6.065 -18.237 1.00 79.88 256 GLN A C 1
ATOM 2035 O O . GLN A 1 256 ? 12.020 5.257 -19.131 1.00 79.88 256 GLN A O 1
ATOM 2040 N N . ILE A 1 257 ? 10.654 6.788 -18.213 1.00 77.94 257 ILE A N 1
ATOM 2041 C CA . ILE A 1 257 ? 9.641 6.733 -19.278 1.00 77.94 257 ILE A CA 1
ATOM 2042 C C . ILE A 1 257 ? 10.244 7.224 -20.598 1.00 77.94 257 ILE A C 1
ATOM 2044 O O . ILE A 1 257 ? 10.170 6.521 -21.610 1.00 77.94 257 ILE A O 1
ATOM 2048 N N . GLY A 1 258 ? 10.897 8.390 -20.584 1.00 78.75 258 GLY A N 1
ATOM 2049 C CA . GLY A 1 258 ? 11.542 8.953 -21.773 1.00 78.75 258 GLY A CA 1
ATOM 2050 C C . GLY A 1 258 ? 12.619 8.029 -22.350 1.00 78.75 258 GLY A C 1
ATOM 2051 O O . GLY A 1 258 ? 12.643 7.772 -23.556 1.00 78.75 258 GLY A O 1
ATOM 2052 N N . LEU A 1 259 ? 13.468 7.464 -21.489 1.00 87.19 259 LEU A N 1
ATOM 2053 C CA . LEU A 1 259 ? 14.517 6.528 -21.886 1.00 87.19 259 LEU A CA 1
ATOM 2054 C C . LEU A 1 259 ? 13.948 5.223 -22.452 1.00 87.19 259 LEU A C 1
ATOM 2056 O O . LEU A 1 259 ? 14.460 4.715 -23.447 1.00 87.19 259 LEU A O 1
ATOM 2060 N N . PHE A 1 260 ? 12.871 4.696 -21.873 1.00 86.38 260 PHE A N 1
ATOM 2061 C CA . PHE A 1 260 ? 12.228 3.477 -22.356 1.00 86.38 260 PHE A CA 1
ATOM 2062 C C . PHE A 1 260 ? 11.667 3.640 -23.774 1.00 86.38 260 PHE A C 1
ATOM 2064 O O . PHE A 1 260 ? 11.907 2.799 -24.646 1.00 86.38 260 PHE A O 1
ATOM 2071 N N . VAL A 1 261 ? 10.984 4.763 -24.034 1.00 85.56 261 VAL A N 1
ATOM 2072 C CA . VAL A 1 261 ? 10.501 5.122 -25.378 1.00 85.56 261 VAL A CA 1
ATOM 2073 C C . VAL A 1 261 ? 11.669 5.281 -26.350 1.00 85.56 261 VAL A C 1
ATOM 2075 O O . VAL A 1 261 ? 11.611 4.786 -27.483 1.00 85.56 261 VAL A O 1
ATOM 2078 N N . HIS A 1 262 ? 12.745 5.934 -25.903 1.00 89.31 262 HIS A N 1
ATOM 2079 C CA . HIS A 1 262 ? 13.944 6.125 -26.706 1.00 89.31 262 HIS A CA 1
ATOM 2080 C C . HIS A 1 262 ? 14.584 4.790 -27.096 1.00 89.31 262 HIS A C 1
ATOM 2082 O O . HIS A 1 262 ? 14.844 4.571 -28.274 1.00 89.31 262 HIS A O 1
ATOM 2088 N N . LEU A 1 263 ? 14.780 3.871 -26.146 1.00 91.38 263 LEU A N 1
ATOM 2089 C CA . LEU A 1 263 ? 15.388 2.561 -26.389 1.00 91.38 263 LEU A CA 1
ATOM 2090 C C . LEU A 1 263 ? 14.570 1.709 -27.365 1.00 91.38 263 LEU A C 1
ATOM 2092 O O . LEU A 1 263 ? 15.142 1.137 -28.293 1.00 91.38 263 LEU A O 1
ATOM 2096 N N . GLY A 1 264 ? 13.244 1.658 -27.206 1.00 88.81 264 GLY A N 1
ATOM 2097 C CA . GLY A 1 264 ? 12.375 0.951 -28.152 1.00 88.81 264 GLY A CA 1
ATOM 2098 C C . GLY A 1 264 ? 12.506 1.512 -29.571 1.00 88.81 264 GLY A C 1
ATOM 2099 O O . GLY A 1 264 ? 12.763 0.769 -30.518 1.00 88.81 264 GLY A O 1
ATOM 2100 N N . SER A 1 265 ? 12.422 2.838 -29.701 1.00 88.00 265 SER A N 1
ATOM 2101 C CA . SER A 1 265 ? 12.514 3.532 -30.995 1.00 88.00 265 SER A CA 1
ATOM 2102 C C . SER A 1 265 ? 13.905 3.403 -31.624 1.00 88.00 265 SER A C 1
ATOM 2104 O O . SER A 1 265 ? 14.049 3.307 -32.841 1.00 88.00 265 SER A O 1
ATOM 2106 N N . MET A 1 266 ? 14.946 3.399 -30.792 1.00 90.88 266 MET A N 1
ATOM 2107 C CA . MET A 1 266 ? 16.336 3.204 -31.187 1.00 90.88 266 MET A CA 1
ATOM 2108 C C . MET A 1 266 ? 16.525 1.824 -31.825 1.00 90.88 266 MET A C 1
ATOM 2110 O O . MET A 1 266 ? 17.110 1.731 -32.903 1.00 90.88 266 MET A O 1
ATOM 2114 N N . ILE A 1 267 ? 16.000 0.768 -31.196 1.00 92.50 267 ILE A N 1
ATOM 2115 C CA . ILE A 1 267 ? 16.081 -0.610 -31.702 1.00 92.50 267 ILE A CA 1
ATOM 2116 C C . ILE A 1 267 ? 15.355 -0.742 -33.045 1.00 92.50 267 ILE A C 1
ATOM 2118 O O . ILE A 1 267 ? 15.945 -1.252 -33.997 1.00 92.50 267 ILE A O 1
ATOM 2122 N N . ASP A 1 268 ? 14.121 -0.239 -33.148 1.00 91.62 268 ASP A N 1
ATOM 2123 C CA . ASP A 1 268 ? 13.344 -0.289 -34.395 1.00 91.62 268 ASP A CA 1
ATOM 2124 C C . ASP A 1 268 ? 14.060 0.436 -35.545 1.00 91.62 268 ASP A C 1
ATOM 2126 O O . ASP A 1 268 ? 14.206 -0.106 -36.640 1.00 91.62 268 ASP A O 1
ATOM 2130 N N . ARG A 1 269 ? 14.644 1.611 -35.275 1.00 88.00 269 ARG A N 1
ATOM 2131 C CA . ARG A 1 269 ? 15.441 2.356 -36.262 1.00 88.00 269 ARG A CA 1
ATOM 2132 C C . ARG A 1 269 ? 16.683 1.603 -36.736 1.00 88.00 269 ARG A C 1
ATOM 2134 O O . ARG A 1 269 ? 16.990 1.665 -37.927 1.00 88.00 269 ARG A O 1
ATOM 2141 N N . ILE A 1 270 ? 17.407 0.928 -35.837 1.00 89.62 270 ILE A N 1
ATOM 2142 C CA . ILE A 1 270 ? 18.579 0.125 -36.225 1.00 89.62 270 ILE A CA 1
ATOM 2143 C C . ILE A 1 270 ? 18.139 -1.015 -37.144 1.00 89.62 270 ILE A C 1
ATOM 2145 O O . ILE A 1 270 ? 18.760 -1.234 -38.183 1.00 89.62 270 ILE A O 1
ATOM 2149 N N . LEU A 1 271 ? 17.058 -1.711 -36.786 1.00 89.50 271 LEU A N 1
ATOM 2150 C CA . LEU A 1 271 ? 16.526 -2.823 -37.575 1.00 89.50 271 LEU A CA 1
ATOM 2151 C C . LEU A 1 271 ? 15.987 -2.371 -38.937 1.00 89.50 271 LEU A C 1
ATOM 2153 O O . LEU A 1 271 ? 16.152 -3.090 -39.918 1.00 89.50 271 LEU A O 1
ATOM 2157 N N . ALA A 1 272 ? 15.456 -1.150 -39.026 1.00 88.88 272 ALA A N 1
ATOM 2158 C CA . ALA A 1 272 ? 15.074 -0.505 -40.282 1.00 88.88 272 ALA A CA 1
ATOM 2159 C C . ALA A 1 272 ? 16.272 -0.127 -41.184 1.00 88.88 272 ALA A C 1
ATOM 2161 O O . ALA A 1 272 ? 16.089 0.508 -42.222 1.00 88.88 272 ALA A O 1
ATOM 2162 N N . GLY A 1 273 ? 17.514 -0.420 -40.777 1.00 82.56 273 GLY A N 1
ATOM 2163 C CA . GLY A 1 273 ? 18.723 -0.064 -41.525 1.00 82.56 273 GLY A CA 1
ATOM 2164 C C . GLY A 1 273 ? 19.051 1.432 -41.502 1.00 82.56 273 GLY A C 1
ATOM 2165 O O . GLY A 1 273 ? 19.915 1.884 -42.256 1.00 82.56 273 GLY A O 1
ATOM 2166 N N . LYS A 1 274 ? 18.405 2.220 -40.629 1.00 75.06 274 LYS A N 1
ATOM 2167 C CA . LYS A 1 274 ? 18.675 3.657 -40.457 1.00 75.06 274 LYS A CA 1
ATOM 2168 C C . LYS A 1 274 ? 19.930 3.843 -39.602 1.00 75.06 274 LYS A C 1
ATOM 2170 O O . LYS A 1 274 ? 19.863 4.274 -38.450 1.00 75.06 274 LYS A O 1
ATOM 2175 N N . ILE A 1 275 ? 21.080 3.480 -40.163 1.00 64.81 275 ILE A N 1
ATOM 2176 C CA . ILE A 1 275 ? 22.382 3.617 -39.509 1.00 64.81 275 ILE A CA 1
ATOM 2177 C C . ILE A 1 275 ? 22.746 5.102 -39.461 1.00 64.81 275 ILE A C 1
ATOM 2179 O O . ILE A 1 275 ? 22.933 5.741 -40.495 1.00 64.81 275 ILE A O 1
ATOM 2183 N N . VAL A 1 276 ? 22.866 5.653 -38.252 1.00 69.94 276 VAL A N 1
ATOM 2184 C CA . VAL A 1 276 ? 23.363 7.019 -38.048 1.00 69.94 276 VAL A CA 1
ATOM 2185 C C . VAL A 1 276 ? 24.885 6.963 -37.972 1.00 69.94 276 VAL A C 1
ATOM 2187 O O . VAL A 1 276 ? 25.442 6.276 -37.116 1.00 69.94 276 VAL A O 1
ATOM 2190 N N . THR A 1 277 ? 25.575 7.634 -38.891 1.00 73.12 277 THR A N 1
ATOM 2191 C CA . THR A 1 277 ? 27.043 7.695 -38.903 1.00 73.12 277 THR A CA 1
ATOM 2192 C C . THR A 1 277 ? 27.578 8.464 -37.701 1.00 73.12 277 THR A C 1
ATOM 2194 O O . THR A 1 277 ? 27.099 9.558 -37.414 1.00 73.12 277 THR A O 1
ATOM 2197 N N . THR A 1 278 ? 28.614 7.925 -37.051 1.00 77.38 278 THR A N 1
ATOM 2198 C CA . THR A 1 278 ? 29.228 8.542 -35.869 1.00 77.38 278 THR A CA 1
ATOM 2199 C C . THR A 1 278 ? 29.825 9.909 -36.177 1.00 77.38 278 THR A C 1
ATOM 2201 O O . THR A 1 278 ? 30.726 10.028 -37.016 1.00 77.38 278 THR A O 1
ATOM 2204 N N . THR A 1 279 ? 29.379 10.928 -35.448 1.00 81.50 279 THR A N 1
ATOM 2205 C CA . THR A 1 279 ? 29.873 12.298 -35.599 1.00 81.50 279 THR A CA 1
ATOM 2206 C C . THR A 1 279 ? 31.191 12.518 -34.848 1.00 81.50 279 THR A C 1
ATOM 2208 O O . THR A 1 279 ? 31.563 11.786 -33.925 1.00 81.50 279 THR A O 1
ATOM 2211 N N . ALA A 1 280 ? 31.933 13.564 -35.226 1.00 79.06 280 ALA A N 1
ATOM 2212 C CA . ALA A 1 280 ? 33.157 13.948 -34.521 1.00 79.06 280 ALA A CA 1
ATOM 2213 C C . ALA A 1 280 ? 32.892 14.375 -33.062 1.00 79.06 280 ALA A C 1
ATOM 2215 O O . ALA A 1 280 ? 33.760 14.197 -32.206 1.00 79.06 280 ALA A O 1
ATOM 2216 N N . GLN A 1 281 ? 31.702 14.912 -32.774 1.00 79.44 281 GLN A N 1
ATOM 2217 C CA . GLN A 1 281 ? 31.270 15.277 -31.422 1.00 79.44 281 GLN A CA 1
ATOM 2218 C C . GLN A 1 281 ? 31.057 14.029 -30.564 1.00 79.44 281 GLN A C 1
ATOM 2220 O O . GLN A 1 281 ? 31.622 13.939 -29.475 1.00 79.44 281 GLN A O 1
ATOM 2225 N N . THR A 1 282 ? 30.368 13.017 -31.091 1.00 82.25 282 THR A N 1
ATOM 2226 C CA . THR A 1 282 ? 30.148 11.758 -30.375 1.00 82.25 282 THR A CA 1
ATOM 2227 C C . THR A 1 282 ? 31.452 11.032 -30.059 1.00 82.25 282 THR A C 1
ATOM 2229 O O . THR A 1 282 ? 31.627 10.536 -28.950 1.00 82.25 282 THR A O 1
ATOM 2232 N N . ARG A 1 283 ? 32.432 11.035 -30.976 1.00 84.38 283 ARG A N 1
ATOM 2233 C CA . ARG A 1 283 ? 33.760 10.448 -30.700 1.00 84.38 283 ARG A CA 1
ATOM 2234 C C . ARG A 1 283 ? 34.462 11.119 -29.519 1.00 84.38 283 ARG A C 1
ATOM 2236 O O . ARG A 1 283 ? 35.052 10.431 -28.686 1.00 84.38 283 ARG A O 1
ATOM 2243 N N . LYS A 1 284 ? 34.388 12.451 -29.423 1.00 85.06 284 LYS A N 1
ATOM 2244 C CA . LYS A 1 284 ? 34.928 13.192 -28.272 1.00 85.06 284 LYS A CA 1
ATOM 2245 C C . LYS A 1 284 ? 34.179 12.830 -26.990 1.00 85.06 284 LYS A C 1
ATOM 2247 O O . LYS A 1 284 ? 34.824 12.554 -25.984 1.00 85.06 284 LYS A O 1
ATOM 2252 N N . LEU A 1 285 ? 32.851 12.754 -27.057 1.00 86.50 285 LEU A N 1
ATOM 2253 C CA . LEU A 1 285 ? 31.998 12.425 -25.918 1.00 86.50 285 LEU A CA 1
ATOM 2254 C C . LEU A 1 285 ? 32.284 11.023 -25.361 1.00 86.50 285 LEU A C 1
ATOM 2256 O O . LEU A 1 285 ? 32.510 10.862 -24.166 1.00 86.50 285 LEU A O 1
ATOM 2260 N N . VAL A 1 286 ? 32.345 10.017 -26.232 1.00 86.06 286 VAL A N 1
ATOM 2261 C CA . VAL A 1 286 ? 32.657 8.630 -25.862 1.00 86.06 286 VAL A CA 1
ATOM 2262 C C . VAL A 1 286 ? 34.055 8.512 -25.248 1.00 86.06 286 VAL A C 1
ATOM 2264 O O . VAL A 1 286 ? 34.254 7.749 -24.305 1.00 86.06 286 VAL A O 1
ATOM 2267 N N . THR A 1 287 ? 35.018 9.302 -25.729 1.00 87.50 287 THR A N 1
ATOM 2268 C CA . THR A 1 287 ? 36.370 9.335 -25.149 1.00 87.50 287 THR A CA 1
ATOM 2269 C C . THR A 1 287 ? 36.364 9.972 -23.755 1.00 87.50 287 THR A C 1
ATOM 2271 O O . THR A 1 287 ? 36.997 9.455 -22.836 1.00 87.50 287 THR A O 1
ATOM 2274 N N . GLN A 1 288 ? 35.624 11.071 -23.585 1.00 90.50 288 GLN A N 1
ATOM 2275 C CA . GLN A 1 288 ? 35.490 11.785 -22.314 1.00 90.50 288 GLN A CA 1
ATOM 2276 C C . GLN A 1 288 ? 34.796 10.934 -21.239 1.00 90.50 288 GLN A C 1
ATOM 2278 O O . GLN A 1 288 ? 35.241 10.912 -20.094 1.00 90.50 288 GLN A O 1
ATOM 2283 N N . TYR A 1 289 ? 33.750 10.193 -21.610 1.00 90.75 289 TYR A N 1
ATOM 2284 C CA . TYR A 1 289 ? 32.962 9.341 -20.713 1.00 90.75 289 TYR A CA 1
ATOM 2285 C C . TYR A 1 289 ? 33.261 7.850 -20.926 1.00 90.75 289 TYR A C 1
ATOM 2287 O O . TYR A 1 289 ? 32.359 7.022 -21.043 1.00 90.75 289 TYR A O 1
ATOM 2295 N N . SER A 1 290 ? 34.546 7.491 -20.980 1.00 90.00 290 SER A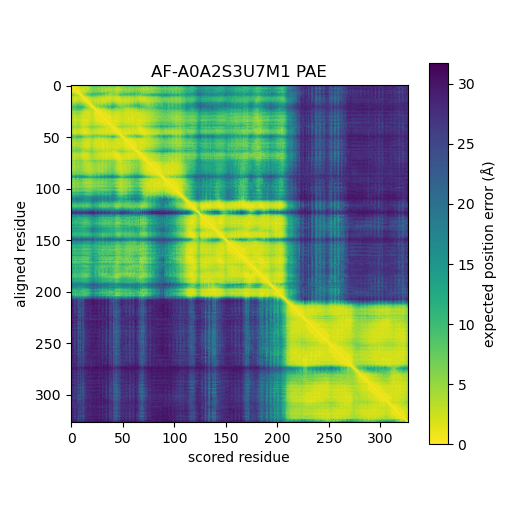 N 1
ATOM 2296 C CA . SER A 1 290 ? 34.995 6.131 -21.327 1.00 90.00 290 SER A CA 1
ATOM 2297 C C . SER A 1 290 ? 34.486 5.031 -20.381 1.00 90.00 290 SER A C 1
ATOM 2299 O O . SER A 1 290 ? 34.171 3.931 -20.838 1.00 90.00 290 SER A O 1
ATOM 2301 N N . GLN A 1 291 ? 34.362 5.314 -19.080 1.00 89.94 291 GLN A N 1
ATOM 2302 C CA . GLN A 1 291 ? 33.820 4.363 -18.101 1.00 89.94 291 GLN A CA 1
ATOM 2303 C C . GLN A 1 291 ? 32.325 4.108 -18.325 1.00 89.94 291 GLN A C 1
ATOM 2305 O O . GLN A 1 291 ? 31.909 2.954 -18.433 1.00 89.94 291 GLN A O 1
ATOM 2310 N N . ASP A 1 292 ? 31.532 5.174 -18.466 1.00 90.38 292 ASP A N 1
ATOM 2311 C CA . ASP A 1 292 ? 30.101 5.076 -18.771 1.00 90.38 292 ASP A CA 1
ATOM 2312 C C . ASP A 1 292 ? 29.869 4.371 -20.115 1.00 90.38 292 ASP A C 1
ATOM 2314 O O . ASP A 1 292 ? 29.021 3.490 -20.218 1.00 90.38 292 ASP A O 1
ATOM 2318 N N . TYR A 1 293 ? 30.680 4.678 -21.131 1.00 91.44 293 TYR A N 1
ATOM 2319 C CA . TYR A 1 293 ? 30.634 3.996 -22.423 1.00 91.44 293 TYR A CA 1
ATOM 2320 C C . TYR A 1 293 ? 30.818 2.478 -22.279 1.00 91.44 293 TYR A C 1
ATOM 2322 O O . TYR A 1 293 ? 30.023 1.701 -22.812 1.00 91.44 293 TYR A O 1
ATOM 2330 N N . GLN A 1 294 ? 31.832 2.029 -21.531 1.00 92.38 294 GLN A N 1
ATOM 2331 C CA . GLN A 1 294 ? 32.056 0.599 -21.300 1.00 92.38 294 GLN A CA 1
ATOM 2332 C C . GLN A 1 294 ? 30.901 -0.056 -20.537 1.00 92.38 294 GLN A C 1
ATOM 2334 O O . GLN A 1 294 ? 30.531 -1.193 -20.848 1.00 92.38 294 GLN A O 1
ATOM 2339 N N . GLN A 1 295 ? 30.327 0.649 -19.563 1.00 90.88 295 GLN A N 1
ATOM 2340 C CA . GLN A 1 295 ? 29.187 0.174 -18.788 1.00 90.88 295 GLN A CA 1
ATOM 2341 C C . GLN A 1 295 ? 27.945 0.017 -19.679 1.00 90.88 295 GLN A C 1
ATOM 2343 O O . GLN A 1 295 ? 27.349 -1.059 -19.716 1.00 90.88 295 GLN A O 1
ATOM 2348 N N . LEU A 1 296 ? 27.629 1.023 -20.498 1.00 93.12 296 LEU A N 1
ATOM 2349 C CA . LEU A 1 296 ? 26.521 0.973 -21.454 1.00 93.12 296 LEU A CA 1
ATOM 2350 C C . LEU A 1 296 ? 26.703 -0.140 -22.491 1.00 93.12 296 LEU A C 1
ATOM 2352 O O . LEU A 1 296 ? 25.763 -0.889 -22.751 1.00 93.12 296 LEU A O 1
ATOM 2356 N N . ARG A 1 297 ? 27.919 -0.335 -23.025 1.00 93.69 297 ARG A N 1
ATOM 2357 C CA . ARG A 1 297 ? 28.225 -1.471 -23.918 1.00 93.69 297 ARG A CA 1
ATOM 2358 C C . ARG A 1 297 ? 27.937 -2.815 -23.256 1.00 93.69 297 ARG A C 1
ATOM 2360 O O . ARG A 1 297 ? 27.556 -3.749 -23.952 1.00 93.69 297 ARG A O 1
ATOM 2367 N N . ARG A 1 298 ? 28.157 -2.954 -21.943 1.00 92.75 298 ARG A N 1
ATOM 2368 C CA . ARG A 1 298 ? 27.849 -4.188 -21.200 1.00 92.75 298 ARG A CA 1
ATOM 2369 C C . ARG A 1 298 ? 26.343 -4.373 -21.043 1.00 92.75 298 ARG A C 1
ATOM 2371 O O . ARG A 1 298 ? 25.854 -5.440 -21.407 1.00 92.75 298 ARG A O 1
ATOM 2378 N N . CYS A 1 299 ? 25.631 -3.340 -20.596 1.00 92.75 299 CYS A N 1
ATOM 2379 C CA . CYS A 1 299 ? 24.176 -3.369 -20.429 1.00 92.75 299 CYS A CA 1
ATOM 2380 C C . CYS A 1 299 ? 23.438 -3.642 -21.751 1.00 92.75 299 CYS A C 1
ATOM 2382 O O . CYS A 1 299 ? 22.417 -4.318 -21.758 1.00 92.75 299 CYS A O 1
ATOM 2384 N N . LEU A 1 300 ? 23.966 -3.181 -22.890 1.00 94.81 300 LEU A N 1
ATOM 2385 C CA . LEU A 1 300 ? 23.325 -3.348 -24.200 1.00 94.81 300 LEU A CA 1
ATOM 2386 C C . LEU A 1 300 ? 23.586 -4.705 -24.879 1.00 94.81 300 LEU A C 1
ATOM 2388 O O . LEU A 1 300 ? 22.896 -5.027 -25.848 1.00 94.81 300 LEU A O 1
ATOM 2392 N N . ARG A 1 301 ? 24.513 -5.546 -24.387 1.00 93.94 301 ARG A N 1
ATOM 2393 C CA . ARG A 1 301 ? 24.805 -6.854 -25.022 1.00 93.94 301 ARG A CA 1
ATOM 2394 C C . ARG A 1 301 ? 23.579 -7.763 -25.165 1.00 93.94 301 ARG A C 1
ATOM 2396 O O . ARG A 1 301 ? 23.430 -8.351 -26.235 1.00 93.94 301 ARG A O 1
ATOM 2403 N N . PRO A 1 302 ? 22.691 -7.904 -24.159 1.00 92.44 302 PRO A N 1
ATOM 2404 C CA . PRO A 1 302 ? 21.500 -8.743 -24.295 1.00 92.44 302 PRO A CA 1
ATOM 2405 C C . PRO A 1 302 ? 20.556 -8.257 -25.402 1.00 92.44 302 PRO A C 1
ATOM 2407 O O . PRO A 1 302 ? 19.904 -9.072 -26.062 1.00 92.44 302 PRO A O 1
ATOM 2410 N N . VAL A 1 303 ? 20.509 -6.940 -25.639 1.00 94.38 303 VAL A N 1
ATOM 2411 C CA . VAL A 1 303 ? 19.740 -6.331 -26.733 1.00 94.38 303 VAL A CA 1
ATOM 2412 C C . VAL A 1 303 ? 20.377 -6.668 -28.079 1.00 94.38 303 VAL A C 1
ATOM 2414 O O . VAL A 1 303 ? 19.690 -7.208 -28.948 1.00 94.38 303 VAL A O 1
ATOM 2417 N N . GLU A 1 304 ? 21.686 -6.426 -28.231 1.00 93.56 304 GLU A N 1
ATOM 2418 C CA . GLU A 1 304 ? 22.449 -6.761 -29.446 1.00 93.56 304 GLU A CA 1
ATOM 2419 C C . GLU A 1 304 ? 22.288 -8.246 -29.813 1.00 93.56 304 GLU A C 1
ATOM 2421 O O . GLU A 1 304 ? 22.000 -8.583 -30.960 1.00 93.56 304 GLU A O 1
ATOM 2426 N N . GLN A 1 305 ? 22.378 -9.140 -28.824 1.00 94.38 305 GLN A N 1
ATOM 2427 C CA . GLN A 1 305 ? 22.216 -10.585 -29.007 1.00 94.38 305 GLN A CA 1
ATOM 2428 C C . GLN A 1 305 ? 20.782 -10.986 -29.376 1.00 94.38 305 GLN A C 1
ATOM 2430 O O . GLN A 1 305 ? 20.584 -11.814 -30.265 1.00 94.38 305 GLN A O 1
ATOM 2435 N N . THR A 1 306 ? 19.774 -10.410 -28.712 1.00 93.12 306 THR A N 1
ATOM 2436 C CA . THR A 1 306 ? 18.363 -10.769 -28.939 1.00 93.12 306 THR A CA 1
ATOM 2437 C C . THR A 1 306 ? 17.873 -10.328 -30.315 1.00 93.12 306 THR A C 1
ATOM 2439 O O . THR A 1 306 ? 17.144 -11.071 -30.974 1.00 93.12 306 THR A O 1
ATOM 2442 N N . PHE A 1 307 ? 18.276 -9.136 -30.753 1.00 92.94 307 PHE A N 1
ATOM 2443 C CA . PHE A 1 307 ? 17.849 -8.563 -32.029 1.00 92.94 307 PHE A CA 1
ATOM 2444 C C . PHE A 1 307 ? 18.852 -8.773 -33.166 1.00 92.94 307 PHE A C 1
ATOM 2446 O O . PHE A 1 307 ? 18.552 -8.415 -34.300 1.00 92.94 307 PHE A O 1
ATOM 2453 N N . LYS A 1 308 ? 20.013 -9.383 -32.885 1.00 92.31 308 LYS A N 1
ATOM 2454 C CA . LYS A 1 308 ? 21.112 -9.578 -33.845 1.00 92.31 308 LYS A CA 1
ATOM 2455 C C . LYS A 1 308 ? 21.510 -8.264 -34.528 1.00 92.31 308 LYS A C 1
ATOM 2457 O O . LYS A 1 308 ? 21.684 -8.210 -35.742 1.00 92.31 308 LYS A O 1
ATOM 2462 N N . LEU A 1 309 ? 21.634 -7.211 -33.725 1.00 91.75 309 LEU A N 1
ATOM 2463 C CA . LEU A 1 309 ? 21.997 -5.866 -34.165 1.00 91.75 309 LEU A CA 1
ATOM 2464 C C . LEU A 1 309 ? 23.275 -5.395 -33.472 1.00 91.75 309 LEU A C 1
ATOM 2466 O O . LEU A 1 309 ? 23.699 -5.981 -32.479 1.00 91.75 309 LEU A O 1
ATOM 2470 N N . ILE A 1 310 ? 23.865 -4.314 -33.981 1.00 89.44 310 ILE A N 1
ATOM 2471 C CA . ILE A 1 310 ? 24.998 -3.635 -33.345 1.00 89.44 310 ILE A CA 1
ATOM 2472 C C . ILE A 1 310 ? 24.560 -2.220 -32.988 1.00 89.44 310 ILE A C 1
ATOM 2474 O O . ILE A 1 310 ? 24.128 -1.462 -33.858 1.00 89.44 310 ILE A O 1
ATOM 2478 N N . VAL A 1 311 ? 24.700 -1.853 -31.716 1.00 90.00 311 VAL A N 1
ATOM 2479 C CA . VAL A 1 311 ? 24.483 -0.477 -31.266 1.00 90.00 311 VAL A CA 1
ATOM 2480 C C . VAL A 1 311 ? 25.793 0.279 -31.452 1.00 90.00 311 VAL A C 1
ATOM 2482 O O . VAL A 1 311 ? 26.762 0.049 -30.729 1.00 90.00 311 VAL A O 1
ATOM 2485 N N . ASN A 1 312 ? 25.859 1.143 -32.462 1.00 88.62 312 ASN A N 1
ATOM 2486 C CA . ASN A 1 312 ? 27.081 1.878 -32.778 1.00 88.62 312 ASN A CA 1
ATOM 2487 C C . ASN A 1 312 ? 27.361 3.018 -31.778 1.00 88.62 312 ASN A C 1
ATOM 2489 O O . ASN A 1 312 ? 26.523 3.375 -30.948 1.00 88.62 312 ASN A O 1
ATOM 2493 N N . ASP A 1 313 ? 28.546 3.617 -31.886 1.00 88.94 313 ASP A N 1
ATOM 2494 C CA . ASP A 1 313 ? 28.988 4.669 -30.963 1.00 88.94 313 ASP A CA 1
ATOM 2495 C C . ASP A 1 313 ? 28.084 5.906 -30.971 1.00 88.94 313 ASP A C 1
ATOM 2497 O O . ASP A 1 313 ? 27.978 6.581 -29.953 1.00 88.94 313 ASP A O 1
ATOM 2501 N N . GLU A 1 314 ? 27.407 6.190 -32.087 1.00 86.56 314 GLU A N 1
ATOM 2502 C CA . GLU A 1 314 ? 26.489 7.331 -32.191 1.00 86.56 314 GLU A CA 1
ATOM 2503 C C . GLU A 1 314 ? 25.271 7.167 -31.276 1.00 86.56 314 GLU A C 1
ATOM 2505 O O . GLU A 1 314 ? 24.881 8.080 -30.545 1.00 86.56 314 GLU A O 1
ATOM 2510 N N . MET A 1 315 ? 24.705 5.963 -31.263 1.00 85.75 315 MET A N 1
ATOM 2511 C CA . MET A 1 315 ? 23.571 5.618 -30.412 1.00 85.75 315 MET A CA 1
ATOM 2512 C C . MET A 1 315 ? 23.968 5.609 -28.935 1.00 85.75 315 MET A C 1
ATOM 2514 O O . MET A 1 315 ? 23.234 6.111 -28.088 1.00 85.75 315 MET A O 1
ATOM 2518 N N . ILE A 1 316 ? 25.165 5.110 -28.621 1.00 89.75 316 ILE A N 1
ATOM 2519 C CA . ILE A 1 316 ? 25.684 5.143 -27.248 1.00 89.75 316 ILE A CA 1
ATOM 2520 C C . ILE A 1 316 ? 25.953 6.582 -26.809 1.00 89.75 316 ILE A C 1
ATOM 2522 O O . ILE A 1 316 ? 25.629 6.938 -25.680 1.00 89.75 316 ILE A O 1
ATOM 2526 N N . GLY A 1 317 ? 26.480 7.427 -27.696 1.00 88.06 317 GLY A N 1
ATOM 2527 C CA . GLY A 1 317 ? 26.623 8.859 -27.444 1.00 88.06 317 GLY A CA 1
ATOM 2528 C C . GLY A 1 317 ? 25.286 9.528 -27.138 1.00 88.06 317 GLY A C 1
ATOM 2529 O O . GLY A 1 317 ? 25.193 10.290 -26.183 1.00 88.06 317 GLY A O 1
ATOM 2530 N N . THR A 1 318 ? 24.231 9.175 -27.874 1.00 85.50 318 THR A N 1
ATOM 2531 C CA . THR A 1 318 ? 22.871 9.676 -27.610 1.00 85.50 318 THR A CA 1
ATOM 2532 C C . THR A 1 318 ? 22.367 9.240 -26.231 1.00 85.50 318 THR A C 1
ATOM 2534 O O . THR A 1 318 ? 21.846 10.059 -25.476 1.00 85.50 318 THR A O 1
ATOM 2537 N N . LEU A 1 319 ? 22.580 7.975 -25.850 1.00 90.06 319 LEU A N 1
ATOM 2538 C CA . LEU A 1 319 ? 22.239 7.494 -24.508 1.00 90.06 319 LEU A CA 1
ATOM 2539 C C . LEU A 1 319 ? 23.041 8.215 -23.420 1.00 90.06 319 LEU A C 1
ATOM 2541 O O . LEU A 1 319 ? 22.472 8.567 -22.393 1.00 90.06 319 LEU A O 1
ATOM 2545 N N . LEU A 1 320 ? 24.330 8.487 -23.644 1.00 88.81 320 LEU A N 1
ATOM 2546 C CA . LEU A 1 320 ? 25.156 9.263 -22.715 1.00 88.81 320 LEU A CA 1
ATOM 2547 C C . LEU A 1 320 ? 24.610 10.679 -22.523 1.00 88.81 320 LEU A C 1
ATOM 2549 O O . LEU A 1 320 ? 24.518 11.132 -21.386 1.00 88.81 320 LEU A O 1
ATOM 2553 N N . VAL A 1 321 ? 24.207 11.351 -23.604 1.00 85.56 321 VAL A N 1
ATOM 2554 C CA . VAL A 1 321 ? 23.580 12.681 -23.542 1.00 85.56 321 VAL A CA 1
ATOM 2555 C C . VAL A 1 321 ? 22.314 12.651 -22.683 1.00 85.56 321 VAL A C 1
ATOM 2557 O O . VAL A 1 321 ? 22.171 13.485 -21.791 1.00 85.56 321 VAL A O 1
ATOM 2560 N N . ILE A 1 322 ? 21.441 11.659 -22.890 1.00 83.50 322 ILE A N 1
ATOM 2561 C CA . ILE A 1 322 ? 20.190 11.502 -22.128 1.00 83.50 322 ILE A CA 1
ATOM 2562 C C . ILE A 1 322 ? 20.476 11.207 -20.649 1.00 83.50 322 ILE A C 1
ATOM 2564 O O . ILE A 1 322 ? 19.924 11.859 -19.767 1.00 83.50 322 ILE A O 1
ATOM 2568 N N . LEU A 1 323 ? 21.352 10.240 -20.369 1.00 86.75 323 LEU A N 1
ATOM 2569 C CA . LEU A 1 323 ? 21.619 9.746 -19.014 1.00 86.75 323 LEU A CA 1
ATOM 2570 C C . LEU A 1 323 ? 22.411 10.740 -18.158 1.00 86.75 323 LEU A C 1
ATOM 2572 O O . LEU A 1 323 ? 22.228 10.787 -16.945 1.00 86.75 323 LEU A O 1
ATOM 2576 N N . LYS A 1 324 ? 23.296 11.531 -18.774 1.00 82.38 324 LYS A N 1
ATOM 2577 C CA . LYS A 1 324 ? 24.123 12.535 -18.086 1.00 82.38 324 LYS A CA 1
ATOM 2578 C C . LYS A 1 324 ? 23.567 13.957 -18.194 1.00 82.38 324 LYS A C 1
ATOM 2580 O O . LYS A 1 324 ? 24.202 14.866 -17.669 1.00 82.38 324 LYS A O 1
ATOM 2585 N N . GLN A 1 325 ? 22.420 14.144 -18.856 1.00 76.56 325 GLN A N 1
ATOM 2586 C CA . GLN A 1 325 ? 21.783 15.450 -19.084 1.00 76.56 325 GLN A CA 1
ATOM 2587 C C . GLN A 1 325 ? 22.743 16.473 -19.709 1.00 76.56 325 GLN A C 1
ATOM 2589 O O . GLN A 1 325 ? 22.861 17.611 -19.259 1.00 76.56 325 GLN A O 1
ATOM 2594 N N . LEU A 1 326 ? 23.486 16.043 -20.725 1.00 71.06 326 LEU A N 1
ATOM 2595 C CA . LEU A 1 326 ? 24.449 16.910 -21.401 1.00 71.06 326 LEU A CA 1
ATOM 2596 C C . LEU A 1 326 ? 23.694 17.780 -22.413 1.00 71.06 326 LEU A C 1
ATOM 2598 O O . LEU A 1 326 ? 22.840 17.272 -23.138 1.00 71.06 326 LEU A O 1
ATOM 2602 N N . HIS A 1 327 ? 23.977 19.081 -22.427 1.00 54.69 327 HIS A N 1
ATOM 2603 C CA . HIS A 1 327 ? 23.321 20.055 -23.304 1.00 54.69 327 HIS A CA 1
ATOM 2604 C C . HIS A 1 327 ? 24.138 20.360 -24.555 1.00 54.69 327 HIS A C 1
ATOM 2606 O O . HIS A 1 327 ? 25.385 20.450 -24.438 1.00 54.69 327 HIS A O 1
#

Nearest PDB structures (foldseek):
  3gx1-assembly1_B  TM=6.311E-01  e=9.159E-02  Listeria innocua Clip11262
  7yfr-assembly1_D  TM=6.160E-01  e=8.355E+00  Homo sapiens
  1edz-assembly1_A  TM=3.514E-01  e=3.500E+00  Saccharomyces cerevisiae
  1zvv-assembly2_B  TM=4.344E-01  e=8.355E+00  Bacillus subtilis
  6hnk-assembly1_A  TM=2.788E-01  e=3.315E+00  Clostridioides difficile 630

Foldseek 3Di:
DVVVCVVVVDDLDDDDDDDPPDDPVVSLVVVLVVQVVSDPPQADEEEEADPSVLVSVQVSLVVDPGQYAYHYDNVVVLVVQLVVVVVPDPDPVVSVVVSVVVVVVVVVVLVVAAEEEEEEDQDDQPFSVVVQVLCVVLPPDPHHYHYDYDNDLVVVQVVVVVCVVRHHYAAYEYCDDSSGSNHHYHYPCNCPVDDSNCNNVSSVVPPPPQPVVLVVVLLVVCVVPFDFDDSVLLVVQLPVLLVLLCVVLVDDSVLSSVVSNLVSVLLSCQRVVVDDDDDPVLVVQCVVPVVQLVSVVVSCVSVCVSSVGDCDSNNSSVVCCSSVVPD

pLDDT: mean 83.93, std 9.51, range [45.38, 95.75]

Secondary structure (DSSP, 8-state):
-HHHHHHH-----------TTS-HHHHHHHHHHHHHHH--SS-EEEEE-SHHHHHHHHHHHHH-SS-EEEEE--HHHHHHHHHHHHTT-S-HHHHHHHHHHHHHHHHHHHHSSPEEEEEEESS-HHHHHHHHHHHHHH--S--EEEEEE-SSHHHHHHHHHHHHHHSEEEEEEESS----TT--EEEHHHHHHS-GGGHHHHHTT--STTTHHHHHHHHHHHHHH-SSS-HHHHHHHHHHHHHHHHHHHT--HHHHHHHHHHHHHHHHHHHTT-PPPPPHHHHHHHHHTHHHHHHHHHHTHHHHHHHT----HHHHHHHHHHHHT--

InterPro domains:
  IPR011608 PRD domain [PF00874] (249-323)
  IPR011608 PRD domain [PS51372] (225-327)
  IPR036634 PRD domain superfamily [SSF63520] (249-319)
  IPR036662 Phosphotransferase system, mannose-type IIA component superfamily [G3DSA:3.40.50.510] (1-115)

Organism: NCBI:txid337330

Sequence (327 aa):
MRTTNTLSAVSNTYAYDVDLSADSTMVMKALKHKISEIDCGAGVLVIYDMGAIKWMLTTIQGELATKIRMIQVPVTLVGVDAARKSARVMDVDDVYHLVQVDLNQLNAEKTTKDELIITLCHTGEGGAAQLKDYIDQYSRLQMRVKALAIGHRDELVATVLRLQQVYQIHAFVGTFDPQLFGIPFISMAAIFEHSHQQLDQVLMFRPEAGRWDTYNQIYQYFKTQFEYAEVAKLQRVLPPLMDDLTTLYQLTEDQQIGLFVHLGSMIDRILAGKIVTTTAQTRKLVTQYSQDYQQLRRCLRPVEQTFKLIVNDEMIGTLLVILKQLH